Protein AF-A0A7V3W1R9-F1 (afdb_monomer)

Structure (mmCIF, N/CA/C/O backbone):
data_AF-A0A7V3W1R9-F1
#
_entry.id   AF-A0A7V3W1R9-F1
#
loop_
_atom_site.group_PDB
_atom_site.id
_atom_site.type_symbol
_atom_site.label_atom_id
_atom_site.label_alt_id
_atom_site.label_comp_id
_atom_site.label_asym_id
_atom_site.label_entity_id
_atom_site.label_seq_id
_atom_site.pdbx_PDB_ins_code
_atom_site.Cartn_x
_atom_site.Cartn_y
_atom_site.Cartn_z
_atom_site.occupancy
_atom_site.B_iso_or_equiv
_atom_site.auth_seq_id
_atom_site.auth_comp_id
_atom_site.auth_asym_id
_atom_site.auth_atom_id
_atom_site.pdbx_PDB_model_num
ATOM 1 N N . LEU A 1 1 ? 32.529 5.750 -2.991 1.00 37.59 1 LEU A N 1
ATOM 2 C CA . LEU A 1 1 ? 32.291 6.574 -4.198 1.00 37.59 1 LEU A CA 1
ATOM 3 C C . LEU A 1 1 ? 30.787 6.667 -4.431 1.00 37.59 1 LEU A C 1
ATOM 5 O O . LEU A 1 1 ? 30.150 5.625 -4.475 1.00 37.59 1 LEU A O 1
ATOM 9 N N . LYS A 1 2 ? 30.210 7.870 -4.545 1.00 30.20 2 LYS A N 1
ATOM 10 C CA . LYS A 1 2 ? 28.835 8.040 -5.043 1.00 30.20 2 LYS A CA 1
ATOM 11 C C . LYS A 1 2 ? 28.907 8.103 -6.568 1.00 30.20 2 LYS A C 1
ATOM 13 O O . LYS A 1 2 ? 29.371 9.100 -7.110 1.00 30.20 2 LYS A O 1
ATOM 18 N N . HIS A 1 3 ? 28.521 7.027 -7.244 1.00 30.09 3 HIS A N 1
ATOM 19 C CA . HIS A 1 3 ? 28.359 7.041 -8.694 1.00 30.09 3 HIS A CA 1
ATOM 20 C C . HIS A 1 3 ? 26.993 7.650 -9.007 1.00 30.09 3 HIS A C 1
ATOM 22 O O . HIS A 1 3 ? 25.964 7.042 -8.733 1.00 30.09 3 HIS A O 1
ATOM 28 N N . HIS A 1 4 ? 26.983 8.872 -9.533 1.00 33.41 4 HIS A N 1
ATOM 29 C CA . HIS A 1 4 ? 25.792 9.450 -10.144 1.00 33.41 4 HIS A CA 1
ATOM 30 C C . HIS A 1 4 ? 25.864 9.165 -11.643 1.00 33.41 4 HIS A C 1
ATOM 32 O O . HIS A 1 4 ? 26.596 9.828 -12.374 1.00 33.41 4 HIS A O 1
ATOM 38 N N . THR A 1 5 ? 25.150 8.142 -12.102 1.00 40.47 5 THR A N 1
ATOM 39 C CA . THR A 1 5 ? 24.963 7.866 -13.529 1.00 40.47 5 THR A CA 1
ATOM 40 C C . THR A 1 5 ? 23.868 8.792 -14.052 1.00 40.47 5 THR A C 1
ATOM 42 O O . THR A 1 5 ? 22.683 8.522 -13.898 1.00 40.47 5 THR A O 1
ATOM 45 N N . PHE A 1 6 ? 24.260 9.920 -14.645 1.00 48.00 6 PHE A N 1
ATOM 46 C CA . PHE A 1 6 ? 23.361 10.735 -15.461 1.00 48.00 6 PHE A CA 1
ATOM 47 C C . PHE A 1 6 ? 23.497 10.277 -16.916 1.00 48.00 6 PHE A C 1
ATOM 49 O O . PHE A 1 6 ? 24.557 10.439 -17.520 1.00 48.00 6 PHE A O 1
ATOM 56 N N . SER A 1 7 ? 22.453 9.655 -17.467 1.00 50.97 7 SER A N 1
ATOM 57 C CA . SER A 1 7 ? 22.454 9.216 -18.864 1.00 50.97 7 SER A CA 1
ATOM 58 C C . SER A 1 7 ? 22.027 10.364 -19.776 1.00 50.97 7 SER A C 1
ATOM 60 O O . SER A 1 7 ? 20.914 10.870 -19.666 1.00 50.97 7 SER A O 1
ATOM 62 N N . MET A 1 8 ? 22.907 10.758 -20.700 1.00 63.16 8 MET A N 1
ATOM 63 C CA . MET A 1 8 ? 22.613 11.730 -21.765 1.00 63.16 8 MET A CA 1
ATOM 64 C C . MET A 1 8 ? 22.227 11.059 -23.090 1.00 63.16 8 MET A C 1
ATOM 66 O O . MET A 1 8 ? 22.194 11.723 -24.122 1.00 63.16 8 MET A O 1
ATOM 70 N N . LEU A 1 9 ? 21.945 9.750 -23.095 1.00 61.12 9 LEU A N 1
ATOM 71 C CA . LEU A 1 9 ? 21.662 9.004 -24.330 1.00 61.12 9 LEU A CA 1
ATOM 72 C C . LEU A 1 9 ? 20.456 9.565 -25.104 1.00 61.12 9 LEU A C 1
ATOM 74 O O . LEU A 1 9 ? 20.473 9.565 -26.330 1.00 61.12 9 LEU A O 1
ATOM 78 N N . GLY A 1 10 ? 19.470 10.140 -24.408 1.00 58.66 10 GLY A N 1
ATOM 79 C CA . GLY A 1 10 ? 18.321 10.811 -25.030 1.00 58.66 10 GLY A CA 1
ATOM 80 C C . GLY A 1 10 ? 18.625 12.170 -25.682 1.00 58.66 10 GLY A C 1
ATOM 81 O O . GLY A 1 10 ? 17.733 12.764 -26.280 1.00 58.66 10 GLY A O 1
ATOM 82 N N . LEU A 1 11 ? 19.856 12.687 -25.569 1.00 65.88 11 LEU A N 1
ATOM 83 C CA . LEU A 1 11 ? 20.278 13.954 -26.185 1.00 65.88 11 LEU A CA 1
ATOM 84 C C . LEU A 1 11 ? 21.012 13.757 -27.520 1.00 65.88 11 LEU A C 1
ATOM 86 O O . LEU A 1 11 ? 21.368 14.739 -28.172 1.00 65.88 11 LEU A O 1
ATOM 90 N N . VAL A 1 12 ? 21.260 12.509 -27.930 1.00 71.38 12 VAL A N 1
ATOM 91 C CA . VAL A 1 12 ? 21.918 12.211 -29.207 1.00 71.38 12 VAL A CA 1
ATOM 92 C C . VAL A 1 12 ? 20.958 12.557 -30.356 1.00 71.38 12 VAL A C 1
ATOM 94 O O . VAL A 1 12 ? 19.837 12.046 -30.382 1.00 71.38 12 VAL A O 1
ATOM 97 N N . PR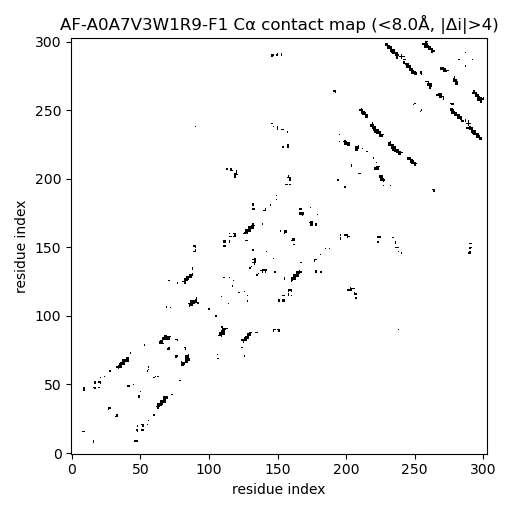O A 1 13 ? 21.357 13.405 -31.323 1.00 72.56 13 PRO A N 1
ATOM 98 C CA . PRO A 1 13 ? 20.510 13.730 -32.467 1.00 72.56 13 PRO A CA 1
ATOM 99 C C . PRO A 1 13 ? 20.132 12.480 -33.277 1.00 72.56 13 PRO A C 1
ATOM 101 O O . PRO A 1 13 ? 20.982 11.637 -33.553 1.00 72.56 13 PRO A O 1
ATOM 104 N N . GLY A 1 14 ? 18.875 12.387 -33.719 1.00 82.81 14 GLY A N 1
ATOM 105 C CA . GLY A 1 14 ? 18.388 11.285 -34.563 1.00 82.81 14 GLY A CA 1
ATOM 106 C C . GLY A 1 14 ? 17.206 10.534 -33.954 1.00 82.81 14 GLY A C 1
ATOM 107 O O . GLY A 1 14 ? 16.510 11.087 -33.114 1.00 82.81 14 GLY A O 1
ATOM 108 N N . ARG A 1 15 ? 16.922 9.318 -34.442 1.00 88.75 15 ARG A N 1
ATOM 109 C CA . ARG A 1 15 ? 15.901 8.382 -33.908 1.00 88.75 15 ARG A CA 1
ATOM 110 C C . ARG A 1 15 ? 16.489 7.055 -33.431 1.00 88.75 15 ARG A C 1
ATOM 112 O O . ARG A 1 15 ? 15.755 6.160 -33.038 1.00 88.75 15 ARG A O 1
ATOM 119 N N . THR A 1 16 ? 17.811 6.916 -33.485 1.00 89.44 16 THR A N 1
ATOM 120 C CA . THR A 1 16 ? 18.488 5.629 -33.312 1.00 89.44 16 THR A CA 1
ATOM 121 C C . THR A 1 16 ? 18.171 4.979 -31.967 1.00 89.44 16 THR A C 1
ATOM 123 O O . THR A 1 16 ? 17.974 3.769 -31.911 1.00 89.44 16 THR A O 1
ATOM 126 N N . TYR A 1 17 ? 18.098 5.769 -30.889 1.00 87.94 17 TYR A N 1
ATOM 127 C CA . TYR A 1 17 ? 17.777 5.238 -29.566 1.00 87.94 17 TYR A CA 1
ATOM 128 C C . TYR A 1 17 ? 16.305 4.835 -29.454 1.00 87.94 17 TYR A C 1
ATOM 130 O O . TYR A 1 17 ? 16.012 3.761 -28.939 1.00 87.94 17 TYR A O 1
ATOM 138 N N . GLU A 1 18 ? 15.378 5.642 -29.970 1.00 90.19 18 GLU A N 1
ATOM 139 C CA . GLU A 1 18 ? 13.952 5.318 -29.951 1.00 90.19 18 GLU A CA 1
ATOM 140 C C . GLU A 1 18 ? 13.623 4.104 -30.828 1.00 90.19 18 GLU A C 1
ATOM 142 O O . GLU A 1 18 ? 12.820 3.264 -30.423 1.00 90.19 18 GLU A O 1
ATOM 147 N N . ASP A 1 19 ? 14.269 3.971 -31.989 1.00 93.00 19 ASP A N 1
ATOM 148 C CA . ASP A 1 19 ? 14.124 2.813 -32.877 1.00 93.00 19 ASP A CA 1
ATOM 149 C C . ASP A 1 19 ? 14.656 1.542 -32.198 1.00 93.00 19 ASP A C 1
ATOM 151 O O . ASP A 1 19 ? 13.987 0.506 -32.206 1.00 93.00 19 ASP A O 1
ATOM 155 N N . TYR A 1 20 ? 15.821 1.635 -31.545 1.00 93.31 20 TYR A N 1
ATOM 156 C CA . TYR A 1 20 ? 16.380 0.551 -30.735 1.00 93.31 20 TYR A CA 1
ATOM 157 C C . TYR A 1 20 ? 15.438 0.158 -29.588 1.00 93.31 20 TYR A C 1
ATOM 159 O O . TYR A 1 20 ? 15.113 -1.017 -29.433 1.00 93.31 20 TYR A O 1
ATOM 167 N N . LEU A 1 21 ? 14.937 1.137 -28.830 1.00 93.19 21 LEU A N 1
ATOM 168 C CA . LEU A 1 21 ? 14.022 0.931 -27.708 1.00 93.19 21 LEU A CA 1
ATOM 169 C C . LEU A 1 21 ? 12.708 0.266 -28.153 1.00 93.19 21 LEU A C 1
ATOM 171 O O . LEU A 1 21 ? 12.259 -0.699 -27.537 1.00 93.19 21 LEU A O 1
ATOM 175 N N . CYS A 1 22 ? 12.112 0.724 -29.258 1.00 95.56 22 CYS A N 1
ATOM 176 C CA . CYS A 1 22 ? 10.915 0.099 -29.829 1.00 95.56 22 CYS A CA 1
ATOM 177 C C . CYS A 1 22 ? 11.196 -1.327 -30.326 1.00 95.56 22 CYS A C 1
ATOM 179 O O . CYS A 1 22 ? 10.349 -2.208 -30.166 1.00 95.56 22 CYS A O 1
ATOM 181 N N . GLY A 1 23 ? 12.385 -1.569 -30.889 1.00 97.62 23 GLY A N 1
ATOM 182 C CA . GLY A 1 23 ? 12.866 -2.906 -31.236 1.00 97.62 23 GLY A CA 1
ATOM 183 C C . GLY A 1 23 ? 12.923 -3.835 -30.022 1.00 97.62 23 GLY A C 1
ATOM 184 O O . GLY A 1 23 ? 12.388 -4.939 -30.087 1.00 97.62 23 GLY A O 1
ATOM 185 N N . GLN A 1 24 ? 13.465 -3.365 -28.893 1.00 97.94 24 GLN A N 1
ATOM 186 C CA . GLN A 1 24 ? 13.496 -4.131 -27.642 1.00 97.94 24 GLN A CA 1
ATOM 187 C C . GLN A 1 24 ? 12.093 -4.409 -27.090 1.00 97.94 24 GLN A C 1
ATOM 189 O O . GLN A 1 24 ? 11.816 -5.524 -26.660 1.00 97.94 24 GLN A O 1
ATOM 194 N N . PHE A 1 25 ? 11.170 -3.441 -27.130 1.00 98.12 25 PHE A N 1
ATOM 195 C CA . PHE A 1 25 ? 9.787 -3.702 -26.712 1.00 98.12 25 PHE A CA 1
ATOM 196 C C . PHE A 1 25 ? 9.093 -4.726 -27.597 1.00 98.12 25 PHE A C 1
ATOM 198 O O . PHE A 1 25 ? 8.369 -5.576 -27.086 1.00 98.12 25 PHE A O 1
ATOM 205 N N . LYS A 1 26 ? 9.305 -4.656 -28.915 1.00 98.56 26 LYS A N 1
ATOM 206 C CA . LYS A 1 26 ? 8.796 -5.666 -29.842 1.00 98.56 26 LYS A CA 1
ATOM 207 C C . LYS A 1 26 ? 9.313 -7.049 -29.463 1.00 98.56 26 LYS A C 1
ATOM 209 O O . LYS A 1 26 ? 8.507 -7.956 -29.300 1.00 98.56 26 LYS A O 1
ATOM 214 N N . GLU A 1 27 ? 10.624 -7.181 -29.284 1.00 98.44 27 GLU A N 1
ATOM 215 C CA . GLU A 1 27 ? 11.254 -8.437 -28.886 1.00 98.44 27 GLU A CA 1
ATOM 216 C C . GLU A 1 27 ? 10.659 -8.978 -27.580 1.00 98.44 27 GLU A C 1
ATOM 218 O O . GLU A 1 27 ? 10.190 -10.114 -27.549 1.00 98.44 27 GLU A O 1
ATOM 223 N N . LEU A 1 28 ? 10.594 -8.149 -26.532 1.00 98.44 28 LEU A N 1
ATOM 224 C CA . LEU A 1 28 ? 10.058 -8.546 -25.231 1.00 98.44 28 LEU A CA 1
ATOM 225 C C . LEU A 1 28 ? 8.597 -9.006 -25.318 1.00 98.44 28 LEU A C 1
ATOM 227 O O . LEU A 1 28 ? 8.233 -10.029 -24.739 1.00 98.44 28 LEU A O 1
ATOM 231 N N . VAL A 1 29 ? 7.749 -8.263 -26.036 1.00 98.31 29 VAL A N 1
ATOM 232 C CA . VAL A 1 29 ? 6.318 -8.577 -26.112 1.00 98.31 29 VAL A CA 1
ATOM 233 C C . VAL A 1 29 ? 6.049 -9.795 -26.994 1.00 98.31 29 VAL A C 1
ATOM 235 O O . VAL A 1 29 ? 5.252 -10.647 -26.611 1.00 98.31 29 VAL A O 1
ATOM 238 N N . GLU A 1 30 ? 6.710 -9.912 -28.146 1.00 98.31 30 GLU A N 1
ATOM 239 C CA . GLU A 1 30 ? 6.492 -11.031 -29.070 1.00 98.31 30 GLU A CA 1
ATOM 240 C C . GLU A 1 30 ? 7.085 -12.347 -28.551 1.00 98.31 30 GLU A C 1
ATOM 242 O O . GLU A 1 30 ? 6.482 -13.397 -28.763 1.00 98.31 30 GLU A O 1
ATOM 247 N N . GLN A 1 31 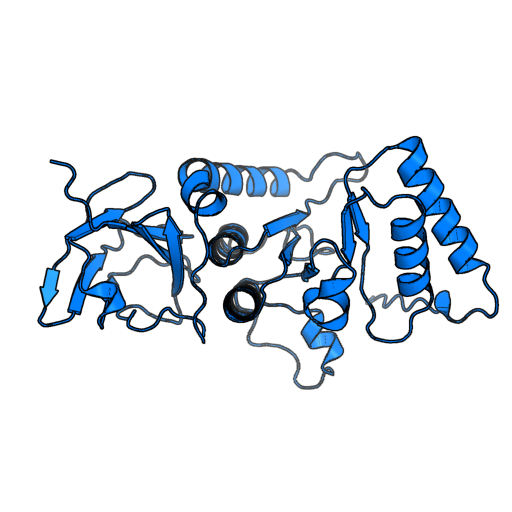? 8.233 -12.313 -27.864 1.00 98.56 31 GLN A N 1
ATOM 248 C CA . GLN A 1 31 ? 8.878 -13.532 -27.365 1.00 98.56 31 GLN A CA 1
ATOM 249 C C . GLN A 1 31 ? 8.293 -14.031 -26.040 1.00 98.56 31 GLN A C 1
ATOM 251 O O . GLN A 1 31 ? 8.173 -15.242 -25.856 1.00 98.56 31 GLN A O 1
ATOM 256 N N . TYR A 1 32 ? 7.940 -13.128 -25.117 1.00 98.31 32 TYR A N 1
ATOM 257 C CA . TYR A 1 32 ? 7.556 -13.507 -23.749 1.00 98.31 32 TYR A CA 1
ATOM 258 C C . TYR A 1 32 ? 6.077 -13.274 -23.422 1.00 98.31 32 TYR A C 1
ATOM 260 O O . TYR A 1 32 ? 5.623 -13.750 -22.386 1.00 98.31 32 TYR A O 1
ATOM 268 N N . ALA A 1 33 ? 5.332 -12.562 -24.279 1.00 97.50 33 ALA A N 1
ATOM 269 C CA . ALA A 1 33 ? 3.907 -12.262 -24.107 1.00 97.50 33 ALA A CA 1
ATOM 270 C C . ALA A 1 33 ? 3.520 -11.794 -22.681 1.00 97.50 33 ALA A C 1
ATOM 272 O O . ALA A 1 33 ? 2.612 -12.367 -22.076 1.00 97.50 33 ALA A O 1
ATOM 273 N N . PRO A 1 34 ? 4.196 -10.773 -22.114 1.00 97.81 34 PRO A N 1
ATOM 274 C CA . PRO A 1 34 ? 3.934 -10.336 -20.751 1.00 97.81 34 PRO A CA 1
ATOM 275 C C . PRO A 1 34 ? 2.563 -9.657 -20.635 1.00 97.81 34 PRO A C 1
ATOM 277 O O . PRO A 1 34 ? 2.145 -8.914 -21.527 1.00 97.81 34 PRO A O 1
ATOM 280 N N . ASP A 1 35 ? 1.907 -9.820 -19.484 1.00 97.88 35 ASP A N 1
ATOM 281 C CA . ASP A 1 35 ? 0.667 -9.095 -19.170 1.00 97.88 35 ASP A CA 1
ATOM 282 C C . ASP A 1 35 ? 0.899 -7.582 -19.045 1.00 97.88 35 ASP A C 1
ATOM 284 O O . ASP A 1 35 ? 0.017 -6.771 -19.344 1.00 97.88 35 ASP A O 1
ATOM 288 N N . GLY A 1 36 ? 2.098 -7.183 -18.612 1.00 97.31 36 GLY A N 1
ATOM 289 C CA . GLY A 1 36 ? 2.447 -5.785 -18.438 1.00 97.31 36 GLY A CA 1
ATOM 290 C C . GLY A 1 36 ? 3.936 -5.486 -18.522 1.00 97.31 36 GLY A C 1
ATOM 291 O O . GLY A 1 36 ? 4.787 -6.349 -18.326 1.00 97.31 36 GLY A O 1
ATOM 292 N N . LEU A 1 37 ? 4.233 -4.222 -18.808 1.00 97.69 37 LEU A N 1
ATOM 293 C CA . LEU A 1 37 ? 5.564 -3.639 -18.808 1.00 97.69 37 LEU A CA 1
ATOM 294 C C . LEU A 1 37 ? 5.611 -2.518 -17.772 1.00 97.69 37 LEU A C 1
ATOM 296 O O . LEU A 1 37 ? 4.867 -1.534 -17.850 1.00 97.69 37 LEU A O 1
ATOM 300 N N . TRP A 1 38 ? 6.514 -2.683 -16.813 1.00 96.81 38 TRP A N 1
ATOM 301 C CA . TRP A 1 38 ? 6.807 -1.694 -15.791 1.00 96.81 38 TRP A CA 1
ATOM 302 C C . TRP A 1 38 ? 8.088 -0.957 -16.174 1.00 96.81 38 TRP A C 1
ATOM 304 O O . TRP A 1 38 ? 9.169 -1.544 -16.172 1.00 96.81 38 TRP A O 1
ATOM 314 N N . LEU A 1 39 ? 7.959 0.303 -16.586 1.00 95.06 39 LEU A N 1
ATOM 315 C CA . LEU A 1 39 ? 9.075 1.093 -17.100 1.00 95.06 39 LEU A CA 1
ATOM 316 C C . LEU A 1 39 ? 9.648 1.971 -15.988 1.00 95.06 39 LEU A C 1
ATOM 318 O O . LEU A 1 39 ? 8.908 2.632 -15.261 1.00 95.06 39 LEU A O 1
ATOM 322 N N . ASP A 1 40 ? 10.968 1.990 -15.848 1.00 89.88 40 ASP A N 1
ATOM 323 C CA . ASP A 1 40 ? 11.590 2.782 -14.794 1.00 89.88 40 ASP A CA 1
ATOM 324 C C . ASP A 1 40 ? 11.706 4.262 -15.201 1.00 89.88 40 ASP A C 1
ATOM 326 O O . ASP A 1 40 ? 12.052 4.585 -16.335 1.00 89.88 40 ASP A O 1
ATOM 330 N N . TRP A 1 41 ? 11.400 5.143 -14.251 1.00 83.00 41 TRP A N 1
ATOM 331 C CA . TRP A 1 41 ? 11.368 6.610 -14.334 1.00 83.00 41 TRP A CA 1
ATOM 332 C C . TRP A 1 41 ? 10.522 7.253 -15.441 1.00 83.00 41 TRP A C 1
ATOM 334 O O . TRP A 1 41 ? 10.922 7.376 -16.595 1.00 83.00 41 TRP A O 1
ATOM 344 N N . TYR A 1 42 ? 9.406 7.866 -15.044 1.00 81.69 42 TYR A N 1
ATOM 345 C CA . TYR A 1 42 ? 8.754 8.893 -15.849 1.00 81.69 42 TYR A CA 1
ATOM 346 C C . TYR A 1 42 ? 9.436 10.255 -15.665 1.00 81.69 42 TYR A C 1
ATOM 348 O O . TYR A 1 42 ? 9.550 10.768 -14.547 1.00 81.69 42 TYR A O 1
ATOM 356 N N . SER A 1 43 ? 9.814 10.884 -16.778 1.00 78.00 43 SER A N 1
ATOM 357 C CA . SER A 1 43 ? 10.273 12.273 -16.808 1.00 78.00 43 SER A CA 1
ATOM 358 C C . SER A 1 43 ? 9.148 13.194 -17.301 1.00 78.00 43 SER A C 1
ATOM 360 O O . SER A 1 43 ? 8.567 12.936 -18.356 1.00 78.00 43 SER A O 1
ATOM 362 N N . PRO A 1 44 ? 8.814 14.282 -16.578 1.00 68.44 44 PRO A N 1
ATOM 363 C CA . PRO A 1 44 ? 7.801 15.244 -17.017 1.00 68.44 44 PRO A CA 1
ATOM 364 C C . PRO A 1 44 ? 8.293 16.171 -18.119 1.00 68.44 44 PRO A C 1
ATOM 366 O O . PRO A 1 44 ? 7.484 16.812 -18.792 1.00 68.44 44 PRO A O 1
ATOM 369 N N . TRP A 1 45 ? 9.612 16.269 -18.269 1.00 74.00 45 TRP A N 1
ATOM 370 C CA . TRP A 1 45 ? 10.233 16.969 -19.375 1.00 74.00 45 TRP A CA 1
ATOM 371 C C . TRP A 1 45 ? 9.827 16.276 -20.675 1.00 74.00 45 TRP A C 1
ATOM 373 O O . TRP A 1 45 ? 9.475 15.096 -20.639 1.00 74.00 45 TRP A O 1
ATOM 383 N N . PRO A 1 46 ? 9.840 16.975 -21.818 1.00 65.62 46 PRO A N 1
ATOM 384 C CA . PRO A 1 46 ? 9.598 16.364 -23.118 1.00 65.62 46 PRO A CA 1
ATOM 385 C C . PRO A 1 46 ? 10.728 15.378 -23.460 1.00 65.62 46 PRO A C 1
ATOM 387 O O . PRO A 1 46 ? 11.565 15.636 -24.318 1.00 65.62 46 PRO A O 1
ATOM 390 N N . ASP A 1 47 ? 10.759 14.243 -22.764 1.00 79.25 47 ASP A N 1
ATOM 391 C CA . ASP A 1 47 ? 11.544 13.085 -23.124 1.00 79.25 47 ASP A CA 1
ATOM 392 C C . ASP A 1 47 ? 10.801 12.375 -24.244 1.00 79.25 47 ASP A C 1
ATOM 394 O O . ASP A 1 47 ? 9.675 11.873 -24.113 1.00 79.25 47 ASP A O 1
ATOM 398 N N . ARG A 1 48 ? 11.460 12.379 -25.390 1.00 83.81 48 ARG A N 1
ATOM 399 C CA . ARG A 1 48 ? 10.964 11.735 -26.585 1.00 83.81 48 ARG A CA 1
ATOM 400 C C . ARG A 1 48 ? 10.850 10.230 -26.396 1.00 83.81 48 ARG A C 1
ATOM 402 O O . ARG A 1 48 ? 9.879 9.657 -26.878 1.00 83.81 48 ARG A O 1
ATOM 409 N N . SER A 1 49 ? 11.754 9.622 -25.634 1.00 87.56 49 SER A N 1
ATOM 410 C CA . SER A 1 49 ? 11.802 8.175 -25.415 1.00 87.56 49 SER A CA 1
ATOM 411 C C . SER A 1 49 ? 10.520 7.682 -24.749 1.00 87.56 49 SER A C 1
ATOM 413 O O . SER A 1 49 ? 9.851 6.802 -25.285 1.00 87.56 49 SER A O 1
ATOM 415 N N . SER A 1 50 ? 10.097 8.305 -23.647 1.00 88.81 50 SER A N 1
ATOM 416 C CA . SER A 1 50 ? 8.851 7.976 -22.941 1.00 88.81 50 SER A CA 1
ATOM 417 C C . SER A 1 50 ? 7.616 8.146 -23.835 1.00 88.81 50 SER A C 1
ATOM 419 O O . SER A 1 50 ? 6.721 7.299 -23.852 1.00 88.81 50 SER A O 1
ATOM 421 N N . SER A 1 51 ? 7.574 9.226 -24.624 1.00 88.75 51 SER A N 1
ATOM 422 C CA . SER A 1 51 ? 6.469 9.513 -25.548 1.00 88.75 51 SER A CA 1
ATOM 423 C C . SER A 1 51 ? 6.380 8.492 -26.686 1.00 88.75 51 SER A C 1
ATOM 425 O O . SER A 1 51 ? 5.300 7.963 -26.958 1.00 88.75 51 SER A O 1
ATOM 427 N N . GLU A 1 52 ? 7.503 8.179 -27.335 1.00 91.38 52 GLU A N 1
ATOM 428 C CA . GLU A 1 52 ? 7.554 7.206 -28.428 1.00 91.38 52 GLU A CA 1
ATOM 429 C C . GLU A 1 52 ? 7.302 5.781 -27.921 1.00 91.38 52 GLU A C 1
ATOM 431 O O . GLU A 1 52 ? 6.538 5.056 -28.555 1.00 91.38 52 GLU A O 1
ATOM 436 N N . SER A 1 53 ? 7.803 5.424 -26.733 1.00 93.62 53 SER A N 1
ATOM 437 C CA . SER A 1 53 ? 7.504 4.149 -26.059 1.00 93.62 53 SER A CA 1
ATOM 438 C C . SER A 1 53 ? 6.001 3.948 -25.887 1.00 93.62 53 SER A C 1
ATOM 440 O O . SER A 1 53 ? 5.446 2.932 -26.306 1.00 93.62 53 SER A O 1
ATOM 442 N N . LEU A 1 54 ? 5.311 4.946 -25.323 1.00 93.94 54 LEU A N 1
ATOM 443 C CA . LEU A 1 54 ? 3.867 4.882 -25.107 1.00 93.94 54 LEU A CA 1
ATOM 444 C C . LEU A 1 54 ? 3.093 4.805 -26.421 1.00 93.94 54 LEU A C 1
ATOM 446 O O . LEU A 1 54 ? 2.190 3.979 -26.544 1.00 93.94 54 LEU A O 1
ATOM 450 N N . LYS A 1 55 ? 3.442 5.625 -27.420 1.00 95.19 55 LYS A N 1
ATOM 451 C CA . LYS A 1 55 ? 2.802 5.563 -28.744 1.00 95.19 55 LYS A CA 1
ATOM 452 C C . LYS A 1 55 ? 2.981 4.190 -29.384 1.00 95.19 55 LYS A C 1
ATOM 454 O O . LYS A 1 55 ? 2.015 3.633 -29.902 1.00 95.19 55 LYS A O 1
ATOM 459 N N . PHE A 1 56 ? 4.196 3.649 -29.342 1.00 97.31 56 PHE A N 1
ATOM 460 C CA . PHE A 1 56 ? 4.527 2.354 -29.916 1.00 97.31 56 PHE A CA 1
ATOM 461 C C . PHE A 1 56 ? 3.750 1.223 -29.236 1.00 97.31 56 PHE A C 1
ATOM 463 O O . PHE A 1 56 ? 3.063 0.465 -29.923 1.00 97.31 56 PHE A O 1
ATOM 470 N N . LEU A 1 57 ? 3.792 1.145 -27.902 1.00 97.62 57 LEU A N 1
ATOM 471 C CA . LEU A 1 57 ? 3.100 0.111 -27.128 1.00 97.62 57 LEU A CA 1
ATOM 472 C C . LEU A 1 57 ? 1.581 0.197 -27.304 1.00 97.62 57 LEU A C 1
ATOM 474 O O . LEU A 1 57 ? 0.940 -0.813 -27.570 1.00 97.62 57 LEU A O 1
ATOM 478 N N . ARG A 1 58 ? 0.988 1.396 -27.253 1.00 96.69 58 ARG A N 1
ATOM 479 C CA . ARG A 1 58 ? -0.465 1.566 -27.436 1.00 96.69 58 ARG A CA 1
ATOM 480 C C . ARG A 1 58 ? -0.939 1.223 -28.842 1.00 96.69 58 ARG A C 1
ATOM 482 O O . ARG A 1 58 ? -2.043 0.711 -28.993 1.00 96.69 58 ARG A O 1
ATOM 489 N N . ARG A 1 59 ? -0.125 1.498 -29.863 1.00 98.00 59 ARG A N 1
ATOM 490 C CA . ARG A 1 59 ? -0.468 1.202 -31.258 1.00 98.00 59 ARG A CA 1
ATOM 491 C C . ARG A 1 59 ? -0.359 -0.286 -31.580 1.00 98.00 59 ARG A C 1
ATOM 493 O O . ARG A 1 59 ? -1.239 -0.811 -32.250 1.00 98.00 59 ARG A O 1
ATOM 500 N N . ASN A 1 60 ? 0.725 -0.933 -31.158 1.00 98.38 60 ASN A N 1
ATOM 501 C CA . ASN A 1 60 ? 1.045 -2.296 -31.591 1.00 98.38 60 ASN A CA 1
ATOM 502 C C . ASN A 1 60 ? 0.593 -3.361 -30.582 1.00 98.38 60 ASN A C 1
ATOM 504 O O . ASN A 1 60 ? 0.247 -4.468 -30.980 1.00 98.38 60 ASN A O 1
ATOM 508 N N . TYR A 1 61 ? 0.534 -3.017 -29.293 1.00 98.00 61 TYR A N 1
ATOM 509 C CA . TYR A 1 61 ? 0.246 -3.944 -28.195 1.00 98.00 61 TYR A CA 1
ATOM 510 C C . TYR A 1 61 ? -0.781 -3.361 -27.207 1.00 98.00 61 TYR A C 1
ATOM 512 O O . TYR A 1 61 ? -0.508 -3.255 -26.010 1.00 98.00 61 TYR A O 1
ATOM 520 N N . PRO A 1 62 ? -1.996 -2.990 -27.659 1.00 97.31 62 PRO A N 1
ATOM 521 C CA . PRO A 1 62 ? -2.965 -2.247 -26.843 1.00 97.31 62 PRO A CA 1
ATOM 522 C C . PRO A 1 62 ? -3.447 -2.990 -25.587 1.00 97.31 62 PRO A C 1
ATOM 524 O O . PRO A 1 62 ? -4.000 -2.360 -24.688 1.00 97.31 62 PRO A O 1
ATOM 527 N N . LYS A 1 63 ? -3.256 -4.315 -25.527 1.00 97.75 63 LYS A N 1
ATOM 528 C CA . LYS A 1 63 ? -3.641 -5.157 -24.387 1.00 97.75 63 LYS A CA 1
ATOM 529 C C . LYS A 1 63 ? -2.587 -5.216 -23.277 1.00 97.75 63 LYS A C 1
ATOM 531 O O . LYS A 1 63 ? -2.941 -5.586 -22.165 1.00 97.75 63 LYS A O 1
ATOM 536 N N . VAL A 1 64 ? -1.333 -4.859 -23.562 1.00 98.12 64 VAL A N 1
ATOM 537 C CA . VAL A 1 64 ? -0.262 -4.867 -22.557 1.00 98.12 64 VAL A CA 1
ATOM 538 C C . VAL A 1 64 ? -0.507 -3.735 -21.561 1.00 98.12 64 VAL A C 1
ATOM 540 O O . VAL A 1 64 ? -0.724 -2.579 -21.944 1.00 98.12 64 VAL A O 1
ATOM 543 N N . VAL A 1 65 ? -0.476 -4.064 -20.271 1.00 98.06 65 VAL A N 1
ATOM 544 C CA . VAL A 1 65 ? -0.576 -3.092 -19.182 1.00 98.06 65 VAL A CA 1
ATOM 545 C C . VAL A 1 65 ? 0.735 -2.315 -19.095 1.00 98.06 65 VAL A C 1
ATOM 547 O O . VAL A 1 65 ? 1.792 -2.900 -18.918 1.00 98.06 65 VAL A O 1
ATOM 550 N N . VAL A 1 66 ? 0.688 -0.992 -19.209 1.00 97.50 66 VAL A N 1
ATOM 551 C CA . VAL A 1 66 ? 1.883 -0.139 -19.171 1.00 97.50 66 VAL A CA 1
ATOM 552 C C . VAL A 1 66 ? 1.779 0.858 -18.031 1.00 97.50 66 VAL A C 1
ATOM 554 O O . VAL A 1 66 ? 0.771 1.565 -17.898 1.00 97.50 66 VAL A O 1
ATOM 557 N N . THR A 1 67 ? 2.854 0.949 -17.255 1.00 96.81 67 THR A N 1
ATOM 558 C CA . THR A 1 67 ? 3.065 1.986 -16.246 1.00 96.81 67 THR A CA 1
ATOM 559 C C . THR A 1 67 ? 4.504 2.501 -16.285 1.00 96.81 67 THR A C 1
ATOM 561 O O . THR A 1 67 ? 5.367 1.915 -16.939 1.00 96.81 67 THR A O 1
ATOM 564 N N . PHE A 1 68 ? 4.750 3.592 -15.564 1.00 95.00 68 PHE A N 1
ATOM 565 C CA . PHE A 1 68 ? 6.087 4.105 -15.296 1.00 95.00 68 PHE A CA 1
ATOM 566 C C . PHE A 1 68 ? 6.269 4.383 -13.807 1.00 95.00 68 PHE A C 1
ATOM 568 O O . PHE A 1 68 ? 5.362 4.934 -13.172 1.00 95.00 68 PHE A O 1
ATOM 575 N N . ASN A 1 69 ? 7.467 4.131 -13.281 1.00 92.31 69 ASN A N 1
ATOM 576 C CA . ASN A 1 69 ? 7.867 4.640 -11.973 1.00 92.31 69 ASN A CA 1
ATOM 577 C C . ASN A 1 69 ? 7.701 6.163 -11.907 1.00 92.31 69 ASN A C 1
ATOM 579 O O . ASN A 1 69 ? 7.872 6.869 -12.903 1.00 92.31 69 ASN A O 1
ATOM 583 N N . ASN A 1 70 ? 7.419 6.686 -10.720 1.00 89.56 70 ASN A N 1
ATOM 584 C CA . ASN A 1 70 ? 7.262 8.116 -10.442 1.00 89.56 70 ASN A CA 1
ATOM 585 C C . ASN A 1 70 ? 6.133 8.837 -11.226 1.00 89.56 70 ASN A C 1
ATOM 587 O O . ASN A 1 70 ? 5.953 10.050 -11.090 1.00 89.56 70 ASN A O 1
ATOM 591 N N . SER A 1 71 ? 5.319 8.119 -12.005 1.00 92.31 71 SER A N 1
ATOM 592 C CA . SER A 1 71 ? 4.193 8.690 -12.756 1.00 92.31 71 SER A CA 1
ATOM 593 C C . SER A 1 71 ? 3.089 9.274 -11.864 1.00 92.31 71 SER A C 1
ATOM 595 O O . SER A 1 71 ? 2.427 10.225 -12.280 1.00 92.31 71 SER A O 1
ATOM 597 N N . ASN A 1 72 ? 2.952 8.824 -10.606 1.00 89.75 72 ASN A N 1
ATOM 598 C CA . ASN A 1 72 ? 2.007 9.408 -9.637 1.00 89.75 72 ASN A CA 1
ATOM 599 C C . ASN A 1 72 ? 2.247 10.910 -9.372 1.00 89.75 72 ASN A C 1
ATOM 601 O O . ASN A 1 72 ? 1.392 11.584 -8.807 1.00 89.75 72 ASN A O 1
ATOM 605 N N . THR A 1 73 ? 3.415 11.458 -9.709 1.00 84.12 73 THR A N 1
ATOM 606 C CA . THR A 1 73 ? 3.704 12.886 -9.489 1.00 84.12 73 THR A CA 1
ATOM 607 C C . THR A 1 73 ? 3.263 13.776 -10.657 1.00 84.12 73 THR A C 1
ATOM 609 O O . THR A 1 73 ? 3.386 15.000 -10.584 1.00 84.12 73 THR A O 1
ATOM 612 N N . PHE A 1 74 ? 2.699 13.182 -11.716 1.00 87.06 74 PHE A N 1
ATOM 613 C CA . PHE A 1 74 ? 2.432 13.843 -12.990 1.00 87.06 74 PHE A CA 1
ATOM 614 C C . PHE A 1 74 ? 1.009 13.561 -13.496 1.00 87.06 74 PHE A C 1
ATOM 616 O O . PHE A 1 74 ? 0.796 12.561 -14.189 1.00 87.06 74 PHE A O 1
ATOM 623 N N . PRO A 1 75 ? 0.035 14.456 -13.236 1.00 87.19 75 PRO A N 1
ATOM 624 C CA . PRO A 1 75 ? -1.370 14.262 -13.612 1.00 87.19 75 PRO A CA 1
ATOM 625 C C . PRO A 1 75 ? -1.609 13.936 -15.091 1.00 87.19 75 PRO A C 1
ATOM 627 O O . PRO A 1 75 ? -2.518 13.184 -15.434 1.00 87.19 75 PRO A O 1
ATOM 630 N N . GLN A 1 76 ? -0.760 14.440 -15.991 1.00 87.06 76 GLN A N 1
ATOM 631 C CA . GLN A 1 76 ? -0.836 14.163 -17.427 1.00 87.06 76 GLN A CA 1
ATOM 632 C C . GLN A 1 76 ? -0.592 12.692 -17.805 1.00 87.06 76 GLN A C 1
ATOM 634 O O . GLN A 1 76 ? -0.794 12.324 -18.964 1.00 87.06 76 GLN A O 1
ATOM 639 N N . THR A 1 77 ? -0.108 11.863 -16.877 1.00 88.19 77 THR A N 1
ATOM 640 C CA . THR A 1 77 ? 0.113 10.428 -17.104 1.00 88.19 77 THR A CA 1
ATOM 641 C C . THR A 1 77 ? -1.143 9.592 -16.866 1.00 88.19 77 THR A C 1
ATOM 643 O O . THR A 1 77 ? -1.253 8.510 -17.439 1.00 88.19 77 THR A O 1
ATOM 646 N N . TYR A 1 78 ? -2.130 10.106 -16.122 1.00 88.75 78 TYR A N 1
ATOM 647 C CA . TYR A 1 78 ? -3.269 9.314 -15.627 1.00 88.75 78 TYR A CA 1
ATOM 648 C C . TYR A 1 78 ? -4.215 8.881 -16.752 1.00 88.75 78 TYR A C 1
ATOM 650 O O . TYR A 1 78 ? -4.947 7.911 -16.627 1.00 88.75 78 TYR A O 1
ATOM 658 N N . SER A 1 79 ? -4.202 9.588 -17.883 1.00 89.38 79 SER A N 1
ATOM 659 C CA . SER A 1 79 ? -4.960 9.208 -19.080 1.00 89.38 79 SER A CA 1
ATOM 660 C C . SER A 1 79 ? -4.156 8.371 -20.079 1.00 89.38 79 SER A C 1
ATOM 662 O O . SER A 1 79 ? -4.711 7.894 -21.066 1.00 89.38 79 SER A O 1
ATOM 664 N N . LYS A 1 80 ? -2.845 8.215 -19.866 1.00 91.44 80 LYS A N 1
ATOM 665 C CA . LYS A 1 80 ? -1.921 7.550 -20.802 1.00 91.44 80 LYS A CA 1
ATOM 666 C C . LYS A 1 80 ? -1.507 6.161 -20.325 1.00 91.44 80 LYS A C 1
ATOM 668 O O . LYS A 1 80 ? -1.217 5.283 -21.144 1.00 91.44 80 LYS A O 1
ATOM 673 N N . LEU A 1 81 ? -1.442 5.976 -19.012 1.00 95.00 81 LEU A N 1
ATOM 674 C CA . LEU A 1 81 ? -1.028 4.740 -18.358 1.00 95.00 81 LEU A CA 1
ATOM 675 C C . LEU A 1 81 ? -2.247 3.920 -17.935 1.00 95.00 81 LEU A C 1
ATOM 677 O O . LEU A 1 81 ? -3.357 4.435 -17.846 1.00 95.00 81 LEU A O 1
ATOM 681 N N . ASN A 1 82 ? -2.048 2.618 -17.733 1.00 97.19 82 ASN A N 1
ATOM 682 C CA . ASN A 1 82 ? -3.112 1.760 -17.201 1.00 97.19 82 ASN A CA 1
ATOM 683 C C . ASN A 1 82 ? -3.319 1.982 -15.700 1.00 97.19 82 ASN A C 1
ATOM 685 O O . ASN A 1 82 ? -4.423 1.795 -15.196 1.00 97.19 82 ASN A O 1
ATOM 689 N N . TYR A 1 83 ? -2.235 2.328 -15.015 1.00 96.94 83 TYR A N 1
ATOM 690 C CA . TYR A 1 83 ? -2.185 2.739 -13.624 1.00 96.94 83 TYR A CA 1
ATOM 691 C C . TYR A 1 83 ? -0.902 3.558 -13.423 1.00 96.94 83 TYR A C 1
ATOM 693 O O . TYR A 1 83 ? 0.027 3.469 -14.238 1.00 96.94 83 TYR A O 1
ATOM 701 N N . THR A 1 84 ? -0.820 4.336 -12.351 1.00 95.69 84 THR A N 1
ATOM 702 C CA . THR A 1 84 ? 0.376 5.121 -12.017 1.00 95.69 84 THR A CA 1
ATOM 703 C C . THR A 1 84 ? 1.164 4.530 -10.850 1.00 95.69 84 THR A C 1
ATOM 705 O O . THR A 1 84 ? 0.623 3.818 -10.011 1.00 95.69 84 THR A O 1
ATOM 708 N N . SER A 1 85 ? 2.464 4.805 -10.802 1.00 95.81 85 SER A N 1
ATOM 709 C CA . SER A 1 85 ? 3.390 4.217 -9.834 1.00 95.81 85 SER A CA 1
ATOM 710 C C . SER A 1 85 ? 4.313 5.270 -9.226 1.00 95.81 85 SER A C 1
ATOM 712 O O . SER A 1 85 ? 4.541 6.342 -9.799 1.00 95.81 85 SER A O 1
ATOM 714 N N . SER A 1 86 ? 4.816 4.991 -8.030 1.00 93.81 86 SER A N 1
ATOM 715 C CA . SER A 1 86 ? 5.864 5.748 -7.351 1.00 93.81 86 SER A CA 1
ATOM 716 C C . SER A 1 86 ? 6.521 4.855 -6.315 1.00 93.81 86 SER A C 1
ATOM 718 O O . SER A 1 86 ? 5.920 3.900 -5.830 1.00 93.81 86 SER A O 1
ATOM 720 N N . GLU A 1 87 ? 7.755 5.170 -5.958 1.00 93.06 87 GLU A N 1
ATOM 721 C CA . GLU A 1 87 ? 8.449 4.443 -4.906 1.00 93.06 87 GLU A CA 1
ATOM 722 C C . GLU A 1 87 ? 7.877 4.800 -3.534 1.00 93.06 87 GLU A C 1
ATOM 724 O O . GLU A 1 87 ? 7.097 5.739 -3.398 1.00 93.06 87 GLU A O 1
ATOM 729 N N . ALA A 1 88 ? 8.272 4.078 -2.499 1.00 93.62 88 ALA A N 1
ATOM 730 C CA . ALA A 1 88 ? 8.173 4.450 -1.099 1.00 93.62 88 ALA A CA 1
ATOM 731 C C . ALA A 1 88 ? 9.268 3.682 -0.362 1.00 93.62 88 ALA A C 1
ATOM 733 O O . ALA A 1 88 ? 9.280 2.451 -0.383 1.00 93.62 88 ALA A O 1
ATOM 734 N N . HIS A 1 89 ? 10.187 4.396 0.281 1.00 92.44 89 HIS A N 1
ATOM 735 C CA . HIS A 1 89 ? 11.335 3.776 0.960 1.00 92.44 89 HIS A CA 1
ATOM 736 C C . HIS A 1 89 ? 11.115 3.641 2.467 1.00 92.44 89 HIS A C 1
ATOM 738 O O . HIS A 1 89 ? 11.501 2.630 3.055 1.00 92.44 89 HIS A O 1
ATOM 744 N N . ASP A 1 90 ? 10.373 4.595 3.037 1.00 93.00 90 ASP A N 1
ATOM 745 C CA . ASP A 1 90 ? 10.060 4.689 4.464 1.00 93.00 90 ASP A CA 1
ATOM 746 C C . ASP A 1 90 ? 8.548 4.804 4.708 1.00 93.00 90 ASP A C 1
ATOM 748 O O . ASP A 1 90 ? 7.788 5.318 3.873 1.00 93.00 90 ASP A O 1
ATOM 752 N N . LEU A 1 91 ? 8.107 4.437 5.913 1.00 95.06 91 LEU A N 1
ATOM 753 C CA . LEU A 1 91 ? 6.709 4.581 6.324 1.00 95.06 91 LEU A CA 1
ATOM 754 C C . LEU A 1 91 ? 6.287 6.049 6.492 1.00 95.06 91 LEU A C 1
ATOM 756 O O . LEU A 1 91 ? 5.255 6.465 5.962 1.00 95.06 91 LEU A O 1
ATOM 760 N N . ARG A 1 92 ? 7.084 6.844 7.222 1.00 90.31 92 ARG A N 1
ATOM 761 C CA . ARG A 1 92 ? 6.792 8.261 7.550 1.00 90.31 92 ARG A CA 1
ATOM 762 C C . ARG A 1 92 ? 7.889 9.249 7.147 1.00 90.31 92 ARG A C 1
ATOM 764 O O . ARG A 1 92 ? 7.675 10.454 7.277 1.00 90.31 92 ARG A O 1
ATOM 771 N N . GLY A 1 93 ? 9.025 8.742 6.668 1.00 80.31 93 GLY A N 1
ATOM 772 C CA . GLY A 1 93 ? 10.229 9.520 6.391 1.00 80.31 93 GLY A CA 1
ATOM 773 C C . GLY A 1 93 ? 11.078 9.813 7.623 1.00 80.31 93 GLY A C 1
ATOM 774 O O . GLY A 1 93 ? 10.553 10.052 8.713 1.00 80.31 93 GLY A O 1
ATOM 775 N N . SER A 1 94 ? 12.399 9.866 7.450 1.00 60.28 94 SER A N 1
ATOM 776 C CA . SER A 1 94 ? 13.277 10.499 8.436 1.00 60.28 94 SER A CA 1
ATOM 777 C C . SER A 1 94 ? 13.064 12.022 8.431 1.00 60.28 94 SER A C 1
ATOM 779 O O . SER A 1 94 ? 12.916 12.648 7.378 1.00 60.28 94 SER A O 1
ATOM 781 N N . LYS A 1 95 ? 13.040 12.639 9.623 1.00 49.09 95 LYS A N 1
ATOM 782 C CA . LYS A 1 95 ? 13.009 14.110 9.775 1.00 49.09 95 LYS A CA 1
ATOM 783 C C . LYS A 1 95 ? 14.298 14.779 9.285 1.00 49.09 95 LYS A C 1
ATOM 785 O O . LYS A 1 95 ? 14.288 15.970 8.988 1.00 49.09 95 LYS A O 1
ATOM 790 N N . ASP A 1 96 ? 15.375 14.010 9.175 1.00 44.78 96 ASP A N 1
ATOM 791 C CA . ASP A 1 96 ? 16.689 14.496 8.784 1.00 44.78 96 ASP A CA 1
ATOM 792 C C . ASP A 1 96 ? 16.884 14.332 7.281 1.00 44.78 96 ASP A C 1
ATOM 794 O O . ASP A 1 96 ? 17.523 13.393 6.804 1.00 44.78 96 ASP A O 1
ATOM 798 N N . ARG A 1 97 ? 16.341 15.273 6.507 1.00 51.38 97 ARG A N 1
ATOM 799 C CA . ARG A 1 97 ? 16.848 15.510 5.155 1.00 51.38 97 ARG A CA 1
ATOM 800 C C . ARG A 1 97 ? 17.474 16.880 5.058 1.00 51.38 97 ARG A C 1
ATOM 802 O O . ARG A 1 97 ? 16.917 17.872 5.519 1.00 51.38 97 ARG A O 1
ATOM 809 N N . SER A 1 98 ? 18.654 16.884 4.440 1.00 47.03 98 SER A N 1
ATOM 810 C CA . SER A 1 98 ? 19.484 18.053 4.203 1.00 47.03 98 SER A CA 1
ATOM 811 C C . SER A 1 98 ? 18.637 19.184 3.608 1.00 47.03 98 SER A C 1
ATOM 813 O O . SER A 1 98 ? 18.152 19.040 2.480 1.00 47.03 98 SER A O 1
ATOM 815 N N . PRO A 1 99 ? 18.432 20.292 4.339 1.00 44.34 99 PRO A N 1
ATOM 816 C CA . PRO A 1 99 ? 17.763 21.458 3.787 1.00 44.34 99 PRO A CA 1
ATOM 817 C C . PRO A 1 99 ? 18.585 21.944 2.586 1.00 44.34 99 PRO A C 1
ATOM 819 O O . PRO A 1 99 ? 19.743 22.319 2.746 1.00 44.34 99 PRO A O 1
ATOM 822 N N . GLY A 1 100 ? 18.022 21.875 1.376 1.00 48.78 100 GLY A N 1
ATOM 823 C CA . GLY A 1 100 ? 18.654 22.449 0.180 1.00 48.78 100 GLY A CA 1
ATOM 824 C C . GLY A 1 100 ? 18.643 21.614 -1.102 1.00 48.78 100 GLY A C 1
ATOM 825 O O . GLY A 1 100 ? 19.068 22.131 -2.132 1.00 48.78 100 GLY A O 1
ATOM 826 N N . LEU A 1 101 ? 18.157 20.367 -1.106 1.00 48.28 101 LEU A N 1
ATOM 827 C CA . LEU A 1 101 ? 18.002 19.622 -2.366 1.00 48.28 101 LEU A CA 1
ATOM 828 C C . LEU A 1 101 ? 16.676 20.001 -3.071 1.00 48.28 101 LEU A C 1
ATOM 830 O O . LEU A 1 101 ? 15.624 19.948 -2.429 1.00 48.28 101 LEU A O 1
ATOM 834 N N . PRO A 1 102 ? 16.698 20.390 -4.366 1.00 45.75 102 PRO A N 1
ATOM 835 C CA . PRO A 1 102 ? 15.520 20.859 -5.104 1.00 45.75 102 PRO A CA 1
ATOM 836 C C . PRO A 1 102 ? 14.378 19.834 -5.149 1.00 45.75 102 PRO A C 1
ATOM 838 O O . PRO A 1 102 ? 14.612 18.633 -5.022 1.00 45.75 102 PRO A O 1
ATOM 841 N N . GLY A 1 103 ? 13.157 20.308 -5.433 1.00 49.06 103 GLY A N 1
ATOM 842 C CA . GLY A 1 103 ? 11.898 19.539 -5.507 1.00 49.06 103 GLY A CA 1
ATOM 843 C C . GLY A 1 103 ? 11.943 18.194 -6.256 1.00 49.06 103 GLY A C 1
ATOM 844 O O . GLY A 1 103 ? 11.157 17.295 -5.970 1.00 49.06 103 GLY A O 1
ATOM 845 N N . LEU A 1 104 ? 12.892 18.021 -7.183 1.00 48.34 104 LEU A N 1
ATOM 846 C CA . LEU A 1 104 ? 13.105 16.767 -7.910 1.00 48.34 104 LEU A CA 1
ATOM 847 C C . LEU A 1 104 ? 13.604 15.635 -6.995 1.00 48.34 104 LEU A C 1
ATOM 849 O O . LEU A 1 104 ? 13.184 14.496 -7.141 1.00 48.34 104 LEU A O 1
ATOM 853 N N . VAL A 1 105 ? 14.456 15.941 -6.011 1.00 49.28 105 VAL A N 1
ATOM 854 C CA . VAL A 1 105 ? 15.013 14.947 -5.075 1.00 49.28 105 VAL A CA 1
ATOM 855 C C . VAL A 1 105 ? 13.995 14.577 -4.000 1.00 49.28 105 VAL A C 1
ATOM 857 O O . VAL A 1 105 ? 13.998 13.458 -3.501 1.00 49.28 105 VAL A O 1
ATOM 860 N N . THR A 1 106 ? 13.075 15.478 -3.659 1.00 48.50 106 THR A N 1
ATOM 861 C CA . THR A 1 106 ? 11.960 15.185 -2.745 1.00 48.50 106 THR A CA 1
ATOM 862 C C . THR A 1 106 ? 10.914 14.259 -3.372 1.00 48.50 106 THR A C 1
ATOM 864 O O . THR A 1 106 ? 10.297 13.495 -2.635 1.00 48.50 106 THR A O 1
ATOM 867 N N . ALA A 1 107 ? 10.768 14.250 -4.705 1.00 50.62 107 ALA A N 1
ATOM 868 C CA . ALA A 1 107 ? 9.968 13.250 -5.423 1.00 50.62 107 ALA A CA 1
ATOM 869 C C . ALA A 1 107 ? 10.593 11.842 -5.374 1.00 50.62 107 ALA A C 1
ATOM 871 O O . ALA A 1 107 ? 9.866 10.859 -5.306 1.00 50.62 107 ALA A O 1
ATOM 872 N N . MET A 1 108 ? 11.927 11.743 -5.310 1.00 57.06 108 MET A N 1
ATOM 873 C CA . MET A 1 108 ? 12.644 10.463 -5.153 1.00 57.06 108 MET A CA 1
ATOM 874 C C . MET A 1 108 ? 12.596 9.910 -3.724 1.00 57.06 108 MET A C 1
ATOM 876 O O . MET A 1 108 ? 13.187 8.879 -3.430 1.00 57.06 108 MET A O 1
ATOM 880 N N . ASN A 1 109 ? 11.959 10.636 -2.809 1.00 62.69 109 ASN A N 1
ATOM 881 C CA . ASN A 1 109 ? 11.933 10.301 -1.402 1.00 62.69 109 ASN A CA 1
ATOM 882 C C . ASN A 1 109 ? 10.508 10.346 -0.844 1.00 62.69 109 ASN A C 1
ATOM 884 O O . ASN A 1 109 ? 10.165 11.112 0.066 1.00 62.69 109 ASN A O 1
ATOM 888 N N . SER A 1 110 ? 9.672 9.545 -1.467 1.00 74.25 110 SER A N 1
ATOM 889 C CA . SER A 1 110 ? 8.291 9.289 -1.106 1.00 74.25 110 SER A CA 1
ATOM 890 C C . SER A 1 110 ? 8.160 8.622 0.263 1.00 74.25 110 SER A C 1
ATOM 892 O O . SER A 1 110 ? 8.991 7.818 0.695 1.00 74.25 110 SER A O 1
ATOM 894 N N . TYR A 1 111 ? 7.089 8.994 0.958 1.00 89.69 111 TYR A N 1
ATOM 895 C CA . TYR A 1 111 ? 6.751 8.505 2.289 1.00 89.69 111 TYR A CA 1
ATOM 896 C C . TYR A 1 111 ? 5.436 7.763 2.174 1.00 89.69 111 TYR A C 1
ATOM 898 O O . TYR A 1 111 ? 4.420 8.382 1.842 1.00 89.69 111 TYR A O 1
ATOM 906 N N . CYS A 1 112 ? 5.452 6.465 2.469 1.00 95.81 112 CYS A N 1
ATOM 907 C CA . CYS A 1 112 ? 4.323 5.588 2.193 1.00 95.81 112 CYS A CA 1
ATOM 908 C C . CYS A 1 112 ? 3.011 6.143 2.764 1.00 95.81 112 CYS A C 1
ATOM 910 O O . CYS A 1 112 ? 2.056 6.348 2.021 1.00 95.81 112 CYS A O 1
ATOM 912 N N . TRP A 1 113 ? 2.991 6.510 4.050 1.00 96.81 113 TRP A N 1
ATOM 913 C CA . TRP A 1 113 ? 1.791 7.033 4.707 1.00 96.81 113 TRP A CA 1
ATOM 914 C C . TRP A 1 113 ? 1.242 8.306 4.052 1.00 96.81 113 TRP A C 1
ATOM 916 O O . TRP A 1 113 ? 0.036 8.431 3.821 1.00 96.81 113 TRP A O 1
ATOM 926 N N . ARG A 1 114 ? 2.126 9.268 3.763 1.00 94.62 114 ARG A N 1
ATOM 927 C CA . ARG A 1 114 ? 1.743 10.562 3.183 1.00 94.62 114 ARG A CA 1
ATOM 928 C C . ARG A 1 114 ? 1.212 10.373 1.770 1.00 94.62 114 ARG A C 1
ATOM 930 O O . ARG A 1 114 ? 0.175 10.935 1.424 1.00 94.62 114 ARG A O 1
ATOM 937 N N . ASP A 1 115 ? 1.945 9.621 0.958 1.00 94.19 115 ASP A N 1
ATOM 938 C CA . ASP A 1 115 ? 1.639 9.472 -0.456 1.00 94.19 115 ASP A CA 1
ATOM 939 C C . ASP A 1 115 ? 0.390 8.603 -0.643 1.00 94.19 115 ASP A C 1
ATOM 941 O O . ASP A 1 115 ? -0.505 9.020 -1.373 1.00 94.19 115 ASP A O 1
ATOM 945 N N . ALA A 1 116 ? 0.235 7.517 0.125 1.00 96.94 116 ALA A N 1
ATOM 946 C CA . ALA A 1 116 ? -0.987 6.712 0.143 1.00 96.94 116 ALA A CA 1
ATOM 947 C C . ALA A 1 116 ? -2.228 7.540 0.522 1.00 96.94 116 ALA A C 1
ATOM 949 O O . ALA A 1 116 ? -3.233 7.495 -0.184 1.00 96.94 116 ALA A O 1
ATOM 950 N N . ASN A 1 117 ? -2.154 8.374 1.570 1.00 97.06 117 ASN A N 1
ATOM 951 C CA . ASN A 1 117 ? -3.275 9.246 1.948 1.00 97.06 117 ASN A CA 1
ATOM 952 C C . ASN A 1 117 ? -3.588 10.312 0.895 1.00 97.06 117 ASN A C 1
ATOM 954 O O . ASN A 1 117 ? -4.757 10.593 0.631 1.00 97.06 117 ASN A O 1
ATOM 958 N N . ARG A 1 118 ? -2.560 10.906 0.278 1.00 94.56 118 ARG A N 1
ATOM 959 C CA . ARG A 1 118 ? -2.750 11.859 -0.822 1.00 94.56 118 ARG A CA 1
ATOM 960 C C . ARG A 1 118 ? -3.465 11.194 -1.997 1.00 94.56 118 ARG A C 1
ATOM 962 O O . ARG A 1 118 ? -4.375 11.795 -2.563 1.00 94.56 118 ARG A O 1
ATOM 969 N N . PHE A 1 119 ? -3.056 9.982 -2.362 1.00 95.38 119 PHE A N 1
ATOM 970 C CA . PHE A 1 119 ? -3.647 9.251 -3.478 1.00 95.38 119 PHE A CA 1
ATOM 971 C C 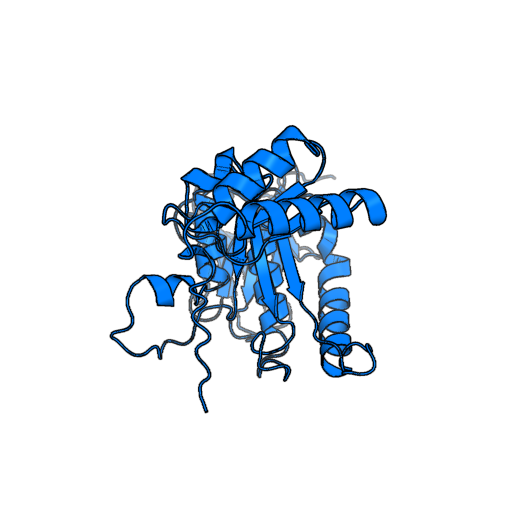. PHE A 1 119 ? -5.075 8.810 -3.156 1.00 95.38 119 PHE A C 1
ATOM 973 O O . PHE A 1 119 ? -5.971 9.113 -3.934 1.00 95.38 119 PHE A O 1
ATOM 980 N N . ARG A 1 120 ? -5.337 8.264 -1.964 1.00 97.06 120 ARG A N 1
ATOM 981 C CA . ARG A 1 120 ? -6.697 7.988 -1.462 1.00 97.06 120 ARG A CA 1
ATOM 982 C C . ARG A 1 120 ? -7.641 9.185 -1.604 1.00 97.06 120 ARG A C 1
ATOM 984 O O . ARG A 1 120 ? -8.789 9.028 -2.000 1.00 97.06 120 ARG A O 1
ATOM 991 N N . ALA A 1 121 ? -7.173 10.379 -1.238 1.00 95.75 121 ALA A N 1
ATOM 992 C CA . ALA A 1 121 ? -8.007 11.577 -1.215 1.00 95.75 121 ALA A CA 1
ATOM 993 C C . ALA A 1 121 ? -8.249 12.191 -2.604 1.00 95.75 121 ALA A C 1
ATOM 995 O O . ALA A 1 121 ? -9.263 12.859 -2.795 1.00 95.75 121 ALA A O 1
ATOM 996 N N . GLY A 1 122 ? -7.310 12.033 -3.541 1.00 91.12 122 GLY A N 1
ATOM 997 C CA . GLY A 1 122 ? -7.298 12.811 -4.784 1.00 91.12 122 GLY A CA 1
ATOM 998 C C . GLY A 1 122 ? -7.237 12.009 -6.080 1.00 91.12 122 GLY A C 1
ATOM 999 O O . GLY A 1 122 ? -7.374 12.605 -7.147 1.00 91.12 122 GLY A O 1
ATOM 1000 N N . PHE A 1 123 ? -6.989 10.700 -6.031 1.00 92.38 123 PHE A N 1
ATOM 1001 C CA . PHE A 1 123 ? -6.840 9.884 -7.233 1.00 92.38 123 PHE A CA 1
ATOM 1002 C C . PHE A 1 123 ? -8.113 9.089 -7.485 1.00 92.38 123 PHE A C 1
ATOM 1004 O O . PHE A 1 123 ? -8.576 8.334 -6.639 1.00 92.38 123 PHE A O 1
ATOM 1011 N N . SER A 1 124 ? -8.637 9.224 -8.698 1.00 90.69 124 SER A N 1
ATOM 1012 C CA . SER A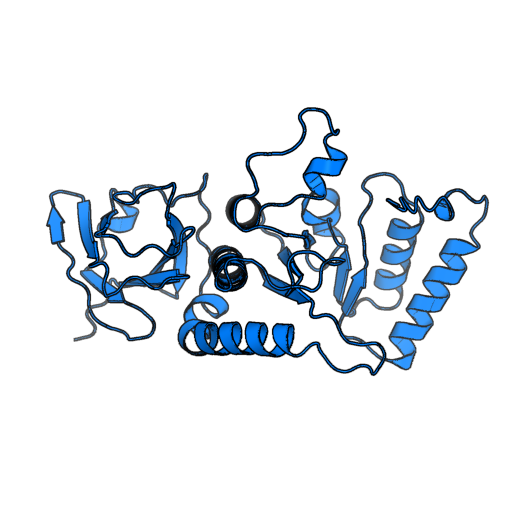 1 124 ? -9.628 8.307 -9.268 1.00 90.69 124 SER A CA 1
ATOM 1013 C C . SER A 1 124 ? -8.990 7.243 -10.165 1.00 90.69 124 SER A C 1
ATOM 1015 O O . SER A 1 124 ? -9.644 6.278 -10.547 1.00 90.69 124 SER A O 1
ATOM 1017 N N . HIS A 1 125 ? -7.718 7.427 -10.527 1.00 94.19 125 HIS A N 1
ATOM 1018 C CA . HIS A 1 125 ? -6.964 6.496 -11.355 1.00 94.19 125 HIS A CA 1
ATOM 1019 C C . HIS A 1 125 ? -6.277 5.439 -10.478 1.00 94.19 125 HIS A C 1
ATOM 1021 O O . HIS A 1 125 ? -5.764 5.801 -9.413 1.00 94.19 125 HIS A O 1
ATOM 1027 N N . PRO A 1 126 ? -6.225 4.158 -10.897 1.00 96.94 126 PRO A N 1
ATOM 1028 C CA . PRO A 1 126 ? -5.502 3.133 -10.159 1.00 96.94 126 PRO A CA 1
ATOM 1029 C C . PRO A 1 126 ? -4.038 3.521 -9.963 1.00 96.94 126 PRO A C 1
ATOM 1031 O O . PRO A 1 126 ? -3.388 4.030 -10.879 1.00 96.94 126 PRO A O 1
ATOM 1034 N N . TRP A 1 127 ? -3.517 3.248 -8.775 1.00 97.69 127 TRP A N 1
ATOM 1035 C CA . TRP A 1 127 ? -2.151 3.588 -8.417 1.00 97.69 127 TRP A CA 1
ATOM 1036 C C . TRP A 1 127 ? -1.493 2.473 -7.614 1.00 97.69 127 TRP A C 1
ATOM 1038 O O . TRP A 1 127 ? -2.151 1.645 -6.977 1.00 97.69 127 TRP A O 1
ATOM 1048 N N . GLU A 1 128 ? -0.171 2.469 -7.637 1.00 97.69 128 GLU A N 1
ATOM 1049 C CA . GLU A 1 128 ? 0.647 1.632 -6.778 1.00 97.69 128 GLU A CA 1
ATOM 1050 C C . GLU A 1 128 ? 1.731 2.452 -6.076 1.00 97.69 128 GLU A C 1
ATOM 1052 O O . GLU A 1 128 ? 2.133 3.530 -6.533 1.00 97.69 128 GLU A O 1
ATOM 1057 N N . LEU A 1 129 ? 2.205 1.905 -4.963 1.00 97.25 129 LEU A N 1
ATOM 1058 C CA . LEU A 1 129 ? 3.497 2.236 -4.385 1.00 97.25 129 LEU A CA 1
ATOM 1059 C C . LEU A 1 129 ? 4.420 1.029 -4.524 1.00 97.25 129 LEU A C 1
ATOM 1061 O O . LEU A 1 129 ? 3.971 -0.113 -4.417 1.00 97.25 129 LEU A O 1
ATOM 1065 N N . ILE A 1 130 ? 5.707 1.278 -4.737 1.00 96.88 130 ILE A N 1
ATOM 1066 C CA . ILE A 1 130 ? 6.724 0.230 -4.823 1.00 96.88 130 ILE A CA 1
ATOM 1067 C C . ILE A 1 130 ? 7.778 0.411 -3.734 1.00 96.88 130 ILE A C 1
ATOM 1069 O O . ILE A 1 130 ? 8.190 1.531 -3.445 1.00 96.88 130 ILE A O 1
ATOM 1073 N N . SER A 1 131 ? 8.235 -0.675 -3.123 1.00 96.56 131 SER A N 1
ATOM 1074 C CA . SER A 1 131 ? 9.239 -0.623 -2.058 1.00 96.56 131 SER A CA 1
ATOM 1075 C C . SER A 1 131 ? 10.253 -1.757 -2.191 1.00 96.56 131 SER A C 1
ATOM 1077 O O . SER A 1 131 ? 9.876 -2.880 -2.533 1.00 96.56 131 SER A O 1
ATOM 1079 N N . PRO A 1 132 ? 11.533 -1.529 -1.863 1.00 96.19 132 PRO A N 1
ATOM 1080 C CA . PRO A 1 132 ? 12.474 -2.625 -1.699 1.00 96.19 132 PRO A CA 1
ATOM 1081 C C . PRO A 1 132 ? 12.119 -3.438 -0.449 1.00 96.19 132 PRO A C 1
ATOM 1083 O O . PRO A 1 132 ? 11.680 -2.895 0.569 1.00 96.19 132 PRO A O 1
ATOM 1086 N N . CYS A 1 133 ? 12.339 -4.751 -0.511 1.00 97.06 133 CYS A N 1
ATOM 1087 C CA . CYS A 1 133 ? 12.235 -5.640 0.646 1.00 97.06 133 CYS A CA 1
ATOM 1088 C C . CYS A 1 133 ? 13.287 -5.284 1.714 1.00 97.06 133 CYS A C 1
ATOM 1090 O O . CYS A 1 133 ? 12.969 -5.223 2.903 1.00 97.06 133 CYS A O 1
ATOM 1092 N N . GLY A 1 134 ? 14.510 -4.973 1.268 1.00 93.75 134 GLY A N 1
ATOM 1093 C CA . GLY A 1 134 ? 15.574 -4.380 2.080 1.00 93.75 134 GLY A CA 1
ATOM 1094 C C . GLY A 1 134 ? 15.324 -2.903 2.396 1.00 93.75 134 GLY A C 1
ATOM 1095 O O . GLY A 1 134 ? 14.240 -2.379 2.153 1.00 93.75 134 GLY A O 1
ATOM 1096 N N . LYS A 1 135 ? 16.331 -2.222 2.943 1.00 90.75 135 LYS A N 1
ATOM 1097 C CA . LYS A 1 135 ? 16.249 -0.811 3.341 1.00 90.75 135 LYS A CA 1
ATOM 1098 C C . LYS A 1 135 ? 16.059 0.122 2.143 1.00 90.75 135 LYS A C 1
ATOM 1100 O O . LYS A 1 135 ? 15.170 0.959 2.179 1.00 90.75 135 LYS A O 1
ATOM 1105 N N . ASP A 1 136 ? 16.845 -0.085 1.089 1.00 90.06 136 ASP A N 1
ATOM 1106 C CA . ASP A 1 136 ? 16.799 0.660 -0.175 1.00 90.06 136 ASP A CA 1
ATOM 1107 C C . ASP A 1 136 ? 17.064 -0.303 -1.346 1.00 90.06 136 ASP A C 1
ATOM 1109 O O . ASP A 1 136 ? 17.548 -1.419 -1.140 1.00 90.06 136 ASP A O 1
ATOM 1113 N N . TRP A 1 137 ? 16.835 0.122 -2.594 1.00 89.56 137 TRP A N 1
ATOM 1114 C CA . TRP A 1 137 ? 17.137 -0.701 -3.779 1.00 89.56 137 TRP A CA 1
ATOM 1115 C C . TRP A 1 137 ? 18.605 -1.152 -3.844 1.00 89.56 137 TRP A C 1
ATOM 1117 O O . TRP A 1 137 ? 18.890 -2.269 -4.269 1.00 89.56 137 TRP A O 1
ATOM 1127 N N . GLN A 1 138 ? 19.540 -0.301 -3.405 1.00 87.12 138 GLN A N 1
ATOM 1128 C CA . GLN A 1 138 ? 20.976 -0.608 -3.363 1.00 87.12 138 GLN A CA 1
ATOM 1129 C C . GLN A 1 138 ? 21.438 -1.169 -2.008 1.00 87.12 138 GLN A C 1
ATOM 1131 O O . GLN A 1 138 ? 22.572 -1.635 -1.894 1.00 87.12 138 GLN A O 1
ATOM 1136 N N . VAL A 1 139 ? 20.591 -1.113 -0.975 1.00 88.81 139 VAL A N 1
ATOM 1137 C CA . VAL A 1 139 ? 20.908 -1.553 0.390 1.00 88.81 139 VAL A CA 1
ATOM 1138 C C . VAL A 1 139 ? 20.009 -2.731 0.741 1.00 88.81 139 VAL A C 1
ATOM 1140 O O . VAL A 1 139 ? 18.921 -2.583 1.291 1.00 88.81 139 VAL A O 1
ATOM 1143 N N . VAL A 1 140 ? 20.501 -3.926 0.419 1.00 93.44 140 VAL A N 1
ATOM 1144 C CA . VAL A 1 140 ? 19.749 -5.186 0.531 1.00 93.44 140 VAL A CA 1
ATOM 1145 C C . VAL A 1 140 ? 19.619 -5.722 1.961 1.00 93.44 140 VAL A C 1
ATOM 1147 O O . VAL A 1 140 ? 18.959 -6.731 2.181 1.00 93.44 140 VAL A O 1
ATOM 1150 N N . SER A 1 141 ? 20.250 -5.089 2.952 1.00 95.00 141 SER A N 1
ATOM 1151 C CA . SER A 1 141 ? 19.988 -5.421 4.355 1.00 95.00 141 SER A CA 1
ATOM 1152 C C . SER A 1 141 ? 18.557 -5.035 4.723 1.00 95.00 141 SER A C 1
ATOM 1154 O O . SER A 1 141 ? 18.050 -4.026 4.234 1.00 95.00 141 SER A O 1
ATOM 1156 N N . LEU A 1 142 ? 17.923 -5.794 5.618 1.00 94.81 142 LEU A N 1
ATOM 1157 C CA . LEU A 1 142 ? 16.587 -5.462 6.111 1.00 94.81 142 LEU A CA 1
ATOM 1158 C C . LEU A 1 142 ? 16.555 -4.106 6.833 1.00 94.81 142 LEU A C 1
ATOM 1160 O O . LEU A 1 142 ? 17.581 -3.576 7.271 1.00 94.81 142 LEU A O 1
ATOM 1164 N N . ARG A 1 143 ? 15.342 -3.562 6.956 1.00 94.44 143 ARG A N 1
ATOM 1165 C CA . ARG A 1 143 ? 15.047 -2.414 7.819 1.00 94.44 143 ARG A CA 1
ATOM 1166 C C . ARG A 1 143 ? 15.300 -2.781 9.282 1.00 94.44 143 ARG A C 1
ATOM 1168 O O . ARG A 1 143 ? 15.195 -3.946 9.657 1.00 94.44 143 ARG A O 1
ATOM 1175 N N . GLU A 1 144 ? 15.612 -1.777 10.099 1.00 94.44 144 GLU A N 1
ATOM 1176 C CA . GLU A 1 144 ? 15.813 -1.968 11.544 1.00 94.44 144 GLU A CA 1
ATOM 1177 C C . GLU A 1 144 ? 14.534 -2.476 12.220 1.00 94.44 144 GLU A C 1
ATOM 1179 O O . GLU A 1 144 ? 14.583 -3.384 13.046 1.00 94.44 144 GLU A O 1
ATOM 1184 N N . ASP A 1 145 ? 13.383 -1.930 11.819 1.00 96.00 145 ASP A N 1
ATOM 1185 C CA . ASP A 1 145 ? 12.074 -2.444 12.197 1.00 96.00 145 ASP A CA 1
ATOM 1186 C C . ASP A 1 145 ? 11.539 -3.374 11.102 1.00 96.00 145 ASP A C 1
ATOM 1188 O O . ASP A 1 145 ? 11.114 -2.942 10.026 1.00 96.00 145 ASP A O 1
ATOM 1192 N N . THR A 1 146 ? 11.530 -4.674 11.386 1.00 95.62 146 THR A N 1
ATOM 1193 C CA . THR A 1 146 ? 11.059 -5.707 10.453 1.00 95.62 146 THR A CA 1
ATOM 1194 C C . THR A 1 146 ? 9.561 -5.611 10.150 1.00 95.62 146 THR A C 1
ATOM 1196 O O . THR A 1 146 ? 9.109 -6.139 9.135 1.00 95.62 146 THR A O 1
ATOM 1199 N N . ASN A 1 147 ? 8.774 -4.897 10.961 1.00 97.81 147 ASN A N 1
ATOM 1200 C CA . ASN A 1 147 ? 7.355 -4.651 10.699 1.00 97.81 147 ASN A CA 1
ATOM 1201 C C . ASN A 1 147 ? 7.109 -3.393 9.856 1.00 97.81 147 ASN A C 1
ATOM 1203 O O . ASN A 1 147 ? 5.977 -3.175 9.420 1.00 97.81 147 ASN A O 1
ATOM 1207 N N . GLU A 1 148 ? 8.122 -2.562 9.591 1.00 97.44 148 GLU A N 1
ATOM 1208 C CA . GLU A 1 148 ? 7.930 -1.322 8.834 1.00 97.44 148 GLU A CA 1
ATOM 1209 C C . GLU A 1 148 ? 7.373 -1.593 7.433 1.00 97.44 148 GLU A C 1
ATOM 1211 O O . GLU A 1 148 ? 6.390 -0.967 7.034 1.00 97.44 148 GLU A O 1
ATOM 1216 N N . LEU A 1 149 ? 7.922 -2.583 6.721 1.00 97.62 149 LEU A N 1
ATOM 1217 C CA . LEU A 1 149 ? 7.434 -2.951 5.391 1.00 97.62 149 LEU A CA 1
ATOM 1218 C C . LEU A 1 149 ? 5.970 -3.415 5.429 1.00 97.62 149 LEU A C 1
ATOM 1220 O O . LEU A 1 149 ? 5.191 -3.033 4.562 1.00 97.62 149 LEU A O 1
ATOM 1224 N N . LEU A 1 150 ? 5.573 -4.170 6.460 1.00 98.56 150 LEU A N 1
ATOM 1225 C CA . LEU A 1 150 ? 4.189 -4.621 6.639 1.00 98.56 150 LEU A CA 1
ATOM 1226 C C . LEU A 1 150 ? 3.252 -3.427 6.877 1.00 98.56 150 LEU A C 1
ATOM 1228 O O . LEU A 1 150 ? 2.157 -3.382 6.324 1.00 98.56 150 LEU A O 1
ATOM 1232 N N . ARG A 1 151 ? 3.686 -2.418 7.645 1.00 98.62 151 ARG A N 1
ATOM 1233 C CA . ARG A 1 151 ? 2.911 -1.182 7.875 1.00 98.62 151 ARG A CA 1
ATOM 1234 C C . ARG A 1 151 ? 2.806 -0.330 6.620 1.00 98.62 151 ARG A C 1
ATOM 1236 O O . ARG A 1 151 ? 1.773 0.305 6.403 1.00 98.62 151 ARG A O 1
ATOM 1243 N N . MET A 1 152 ? 3.847 -0.313 5.788 1.00 98.50 152 MET A N 1
ATOM 1244 C CA . MET A 1 152 ? 3.803 0.323 4.470 1.00 98.50 152 MET A CA 1
ATOM 1245 C C . MET A 1 152 ? 2.788 -0.387 3.568 1.00 98.50 152 MET A C 1
ATOM 1247 O O . MET A 1 152 ? 1.981 0.279 2.918 1.00 98.50 152 MET A O 1
ATOM 1251 N N . THR A 1 153 ? 2.763 -1.722 3.591 1.00 98.69 153 THR A N 1
ATOM 1252 C CA . THR A 1 153 ? 1.751 -2.511 2.880 1.00 98.69 153 THR A CA 1
ATOM 1253 C C . THR A 1 153 ? 0.350 -2.201 3.382 1.00 98.69 153 THR A C 1
ATOM 1255 O O . THR A 1 153 ? -0.500 -1.822 2.582 1.00 98.69 153 THR A O 1
ATOM 1258 N N . ALA A 1 154 ? 0.115 -2.261 4.694 1.00 98.75 154 ALA A N 1
ATOM 1259 C CA . ALA A 1 154 ? -1.179 -1.941 5.291 1.00 98.75 154 ALA A CA 1
ATOM 1260 C C . ALA A 1 154 ? -1.655 -0.528 4.921 1.00 98.75 154 ALA A C 1
ATOM 1262 O O . ALA A 1 154 ? -2.785 -0.359 4.475 1.00 98.75 154 ALA A O 1
ATOM 1263 N N . SER A 1 155 ? -0.770 0.471 5.015 1.00 98.44 155 SER A N 1
ATOM 1264 C CA . SER A 1 155 ? -1.071 1.862 4.645 1.00 98.44 155 SER A CA 1
ATOM 1265 C C . SER A 1 155 ? -1.494 1.989 3.182 1.00 98.44 155 SER A C 1
ATOM 1267 O O . SER A 1 155 ? -2.481 2.655 2.875 1.00 98.44 155 SER A O 1
ATOM 1269 N N . THR A 1 156 ? -0.749 1.344 2.282 1.00 98.62 156 THR A N 1
ATOM 1270 C CA . THR A 1 156 ? -1.004 1.381 0.838 1.00 98.62 156 THR A CA 1
ATOM 1271 C C . THR A 1 156 ? -2.331 0.712 0.496 1.00 98.62 156 THR A C 1
ATOM 1273 O O . THR A 1 156 ? -3.173 1.324 -0.161 1.00 98.62 156 THR A O 1
ATOM 1276 N N . LEU A 1 157 ? -2.535 -0.514 0.985 1.00 98.69 157 LEU A N 1
ATOM 1277 C CA . LEU A 1 157 ? -3.721 -1.314 0.693 1.00 98.69 157 LEU A CA 1
ATOM 1278 C C . LEU A 1 157 ? -4.989 -0.704 1.306 1.00 98.69 157 LEU A C 1
ATOM 1280 O O . LEU A 1 157 ? -5.997 -0.596 0.617 1.00 98.69 157 LEU A O 1
ATOM 1284 N N . ALA A 1 158 ? -4.941 -0.226 2.556 1.00 98.50 158 ALA A N 1
ATOM 1285 C CA . ALA A 1 158 ? -6.083 0.438 3.200 1.00 98.50 158 ALA A CA 1
ATOM 1286 C C . ALA A 1 158 ? -6.499 1.734 2.479 1.00 98.50 158 ALA A C 1
ATOM 1288 O O . ALA A 1 158 ? -7.656 2.146 2.534 1.00 98.50 158 ALA A O 1
ATOM 1289 N N . CYS A 1 159 ? -5.559 2.378 1.780 1.00 98.56 159 CYS A N 1
ATOM 1290 C CA . CYS A 1 159 ? -5.810 3.545 0.935 1.00 98.56 159 CYS A CA 1
ATOM 1291 C C . CYS A 1 159 ? -6.292 3.185 -0.486 1.00 98.56 159 CYS A C 1
ATOM 1293 O O . CYS A 1 159 ? -6.521 4.092 -1.286 1.00 98.56 159 CYS A O 1
ATOM 1295 N N . GLY A 1 160 ? -6.456 1.895 -0.801 1.00 98.00 160 GLY A N 1
ATOM 1296 C CA . GLY A 1 160 ? -6.911 1.380 -2.098 1.00 98.00 160 GLY A CA 1
ATOM 1297 C C . GLY A 1 160 ? -5.841 1.330 -3.188 1.00 98.00 160 GLY A C 1
ATOM 1298 O O . GLY A 1 160 ? -6.170 1.173 -4.363 1.00 98.00 160 GLY A O 1
ATOM 1299 N N . GLY A 1 161 ? -4.568 1.486 -2.824 1.00 97.81 161 GLY A N 1
ATOM 1300 C CA . GLY A 1 161 ? -3.451 1.301 -3.743 1.00 97.81 161 GLY A CA 1
ATOM 1301 C C . GLY A 1 161 ? -2.992 -0.149 -3.807 1.00 97.81 161 GLY A C 1
ATOM 1302 O O . GLY A 1 161 ? -3.313 -0.967 -2.947 1.00 97.81 161 GLY A O 1
ATOM 1303 N N . LYS A 1 162 ? -2.166 -0.460 -4.804 1.00 97.94 162 LYS A N 1
ATOM 1304 C CA . LYS A 1 162 ? -1.380 -1.703 -4.835 1.00 97.94 162 LYS A CA 1
ATOM 1305 C C . LYS A 1 162 ? -0.008 -1.463 -4.213 1.00 97.94 162 LYS A C 1
ATOM 1307 O O . LYS A 1 162 ? 0.567 -0.394 -4.397 1.00 97.94 162 LYS A O 1
ATOM 1312 N N . HIS A 1 163 ? 0.535 -2.448 -3.500 1.00 98.19 163 HIS A N 1
ATOM 1313 C CA . HIS A 1 163 ? 1.907 -2.379 -2.989 1.00 98.19 163 HIS A CA 1
ATOM 1314 C C . HIS A 1 163 ? 2.763 -3.452 -3.654 1.00 98.19 163 HIS A C 1
ATOM 1316 O O . HIS A 1 163 ? 2.488 -4.642 -3.505 1.00 98.19 163 HIS A O 1
ATOM 1322 N N . LEU A 1 164 ? 3.785 -3.031 -4.397 1.00 97.62 164 LEU A N 1
ATOM 1323 C CA . LEU A 1 164 ? 4.767 -3.921 -5.009 1.00 97.62 164 LEU A CA 1
ATOM 1324 C C . LEU A 1 164 ? 6.029 -3.939 -4.152 1.00 97.62 164 LEU A C 1
ATOM 1326 O O . LEU A 1 164 ? 6.558 -2.892 -3.781 1.00 97.62 164 LEU A O 1
ATOM 1330 N N . ILE A 1 165 ? 6.534 -5.134 -3.858 1.00 98.00 165 ILE A N 1
ATOM 1331 C CA . ILE A 1 165 ? 7.736 -5.313 -3.044 1.00 98.00 165 ILE A CA 1
ATOM 1332 C C . ILE A 1 165 ? 8.799 -6.003 -3.887 1.00 98.00 165 ILE A C 1
ATOM 1334 O O . ILE A 1 165 ? 8.625 -7.151 -4.290 1.00 98.00 165 ILE A O 1
ATOM 1338 N N . GLY A 1 166 ? 9.908 -5.315 -4.145 1.00 97.25 166 GLY A N 1
ATOM 1339 C CA . GLY A 1 166 ? 11.019 -5.890 -4.893 1.00 97.25 166 GLY A CA 1
ATOM 1340 C C . GLY A 1 166 ? 12.021 -6.583 -3.973 1.00 97.25 166 GLY A C 1
ATOM 1341 O O . GLY A 1 166 ? 12.558 -5.979 -3.042 1.00 97.25 166 GLY A O 1
ATOM 1342 N N . ALA A 1 167 ? 12.286 -7.860 -4.237 1.00 97.75 167 ALA A N 1
ATOM 1343 C CA . ALA A 1 167 ? 13.283 -8.650 -3.526 1.00 97.75 167 ALA A CA 1
ATOM 1344 C C . ALA A 1 167 ? 14.537 -8.829 -4.389 1.00 97.75 167 ALA A C 1
ATOM 1346 O O . ALA A 1 167 ? 14.452 -9.216 -5.550 1.00 97.75 167 ALA A O 1
ATOM 1347 N N . ALA A 1 168 ? 15.706 -8.564 -3.808 1.00 96.88 168 ALA A N 1
ATOM 1348 C CA . ALA A 1 168 ? 16.983 -8.807 -4.472 1.00 96.88 168 ALA A CA 1
ATOM 1349 C C . ALA A 1 168 ? 17.346 -10.300 -4.505 1.00 96.88 168 ALA A C 1
ATOM 1351 O O . ALA A 1 168 ? 17.000 -11.060 -3.590 1.00 96.88 168 ALA A O 1
ATOM 1352 N N . THR A 1 169 ? 18.109 -10.675 -5.529 1.00 97.38 169 THR A N 1
ATOM 1353 C CA . THR A 1 169 ? 18.729 -11.991 -5.691 1.00 97.38 169 THR A CA 1
ATOM 1354 C C . THR A 1 169 ? 20.250 -11.899 -5.566 1.00 97.38 169 THR A C 1
ATOM 1356 O O . THR A 1 169 ? 20.842 -10.841 -5.789 1.00 97.38 169 THR A O 1
ATOM 1359 N N . GLY A 1 170 ? 20.893 -13.013 -5.225 1.00 95.62 170 GLY A N 1
ATOM 1360 C CA . GLY A 1 170 ? 22.330 -13.194 -5.391 1.00 95.62 170 GLY A CA 1
ATOM 1361 C C . GLY A 1 170 ? 22.728 -13.307 -6.866 1.00 95.62 170 GLY A C 1
ATOM 1362 O O . GLY A 1 170 ? 21.881 -13.377 -7.760 1.00 95.62 170 GLY A O 1
ATOM 1363 N N . LEU A 1 171 ? 24.039 -13.350 -7.122 1.00 95.88 171 LEU A N 1
ATOM 1364 C CA . LEU A 1 171 ? 24.585 -13.589 -8.468 1.00 95.88 171 LEU A CA 1
ATOM 1365 C C . LEU A 1 171 ? 24.285 -15.005 -8.988 1.00 95.88 171 LEU A C 1
ATOM 1367 O O . LEU A 1 171 ? 24.356 -15.248 -10.187 1.00 95.88 171 LEU A O 1
ATOM 1371 N N . ASP A 1 172 ? 23.944 -15.923 -8.088 1.00 97.50 172 ASP A N 1
ATOM 1372 C CA . ASP A 1 172 ? 23.467 -17.274 -8.379 1.00 97.50 172 ASP A CA 1
ATOM 1373 C C . ASP A 1 172 ? 21.968 -17.322 -8.734 1.00 97.50 172 ASP A C 1
ATOM 1375 O O . ASP A 1 172 ? 21.436 -18.391 -9.024 1.00 97.50 172 ASP A O 1
ATOM 1379 N N . GLY A 1 173 ? 21.278 -16.176 -8.708 1.00 97.06 173 GLY A N 1
ATOM 1380 C CA . GLY A 1 173 ? 19.848 -16.058 -8.989 1.00 97.06 173 GLY A CA 1
ATOM 1381 C C . GLY A 1 173 ? 18.935 -16.423 -7.815 1.00 97.06 173 GLY A C 1
ATOM 1382 O O . GLY A 1 173 ? 17.719 -16.265 -7.930 1.00 97.06 173 GLY A O 1
ATOM 1383 N N . ALA A 1 174 ? 19.470 -16.863 -6.672 1.00 98.06 174 ALA A N 1
ATOM 1384 C CA . ALA A 1 174 ? 18.658 -17.167 -5.499 1.00 98.06 174 ALA A CA 1
ATOM 1385 C C . ALA A 1 174 ? 18.183 -15.877 -4.814 1.00 98.06 174 ALA A C 1
ATOM 1387 O O . ALA A 1 174 ? 18.957 -14.937 -4.634 1.00 98.06 174 ALA A O 1
ATOM 1388 N N . VAL A 1 175 ? 16.916 -15.818 -4.386 1.00 98.12 175 VAL A N 1
ATOM 1389 C CA . VAL A 1 175 ? 16.424 -14.703 -3.556 1.00 98.12 175 VAL A CA 1
ATOM 1390 C C . VAL A 1 175 ? 17.185 -14.694 -2.233 1.00 98.12 175 VAL A C 1
ATOM 1392 O O . VAL A 1 175 ? 17.363 -15.741 -1.608 1.00 98.12 175 VAL A O 1
ATOM 1395 N N . LEU A 1 176 ? 17.619 -13.512 -1.787 1.00 97.94 176 LEU A N 1
ATOM 1396 C CA . LEU A 1 176 ? 18.379 -13.393 -0.544 1.00 97.94 176 LEU A CA 1
ATOM 1397 C C . LEU A 1 176 ? 17.585 -13.979 0.645 1.00 97.94 176 LEU A C 1
ATOM 1399 O O . LEU A 1 176 ? 16.415 -13.620 0.817 1.00 97.94 176 LEU A O 1
ATOM 1403 N N . PRO A 1 177 ? 18.192 -14.824 1.506 1.00 97.88 177 PRO A N 1
ATOM 1404 C CA . PRO A 1 177 ? 17.474 -15.496 2.594 1.00 97.88 177 PRO A CA 1
ATOM 1405 C C . PRO A 1 177 ? 16.712 -14.553 3.533 1.00 97.88 177 PRO A C 1
ATOM 1407 O O . PRO A 1 177 ? 15.599 -14.865 3.952 1.00 97.88 177 PRO A O 1
ATOM 1410 N N . GLU A 1 178 ? 17.269 -13.377 3.832 1.00 97.06 178 GLU A N 1
ATOM 1411 C CA . GLU A 1 178 ? 16.595 -12.381 4.674 1.00 97.06 178 GLU A CA 1
ATOM 1412 C C . GLU A 1 178 ? 15.349 -11.788 4.000 1.00 97.06 178 GLU A C 1
ATOM 1414 O O . GLU A 1 178 ? 14.330 -11.586 4.658 1.00 97.06 178 GLU A O 1
ATOM 1419 N N . HIS A 1 179 ? 15.377 -11.586 2.679 1.00 98.06 179 HIS A N 1
ATOM 1420 C CA . HIS A 1 179 ? 14.196 -11.153 1.929 1.00 98.06 179 HIS A CA 1
ATOM 1421 C C . HIS A 1 179 ? 13.119 -12.238 1.907 1.00 98.06 179 HIS A C 1
ATOM 1423 O O . HIS A 1 179 ? 11.941 -11.932 2.075 1.00 98.06 179 HIS A O 1
ATOM 1429 N N . VAL A 1 180 ? 13.503 -13.513 1.776 1.00 98.38 180 VAL A N 1
ATOM 1430 C CA . VAL A 1 180 ? 12.552 -14.631 1.896 1.00 98.38 180 VAL A CA 1
ATOM 1431 C C . VAL A 1 180 ? 11.869 -14.607 3.266 1.00 98.38 180 VAL A C 1
ATOM 1433 O O . VAL A 1 180 ? 10.645 -14.689 3.334 1.00 98.38 180 VAL A O 1
ATOM 1436 N N . ARG A 1 181 ? 12.624 -14.431 4.360 1.00 97.62 181 ARG A N 1
ATOM 1437 C CA . ARG A 1 181 ? 12.051 -14.320 5.716 1.00 97.62 181 ARG A CA 1
ATOM 1438 C C . ARG A 1 181 ? 11.087 -13.143 5.838 1.00 97.62 181 ARG A C 1
ATOM 1440 O O . ARG A 1 181 ? 9.986 -13.321 6.351 1.00 97.62 181 ARG A O 1
ATOM 1447 N N . GLN A 1 182 ? 11.461 -11.973 5.328 1.00 97.81 182 GLN A N 1
ATOM 1448 C CA . GLN A 1 182 ? 10.607 -10.786 5.347 1.00 97.81 182 GLN A CA 1
ATOM 1449 C C . GLN A 1 182 ? 9.296 -10.999 4.567 1.00 97.81 182 GLN A C 1
ATOM 1451 O O . GLN A 1 182 ? 8.224 -10.620 5.039 1.00 97.81 182 GLN A O 1
ATOM 1456 N N . LEU A 1 183 ? 9.354 -11.646 3.399 1.00 98.06 183 LEU A N 1
ATOM 1457 C CA . LEU A 1 183 ? 8.168 -11.985 2.605 1.00 98.06 183 LEU A CA 1
ATOM 1458 C C . LEU A 1 183 ? 7.290 -13.044 3.289 1.00 98.06 183 LEU A C 1
ATOM 1460 O O . LEU A 1 183 ? 6.064 -12.976 3.196 1.00 98.06 183 LEU A O 1
ATOM 1464 N N . LEU A 1 184 ? 7.883 -13.993 4.018 1.00 98.38 184 LEU A N 1
ATOM 1465 C CA . LEU A 1 184 ? 7.132 -14.952 4.833 1.00 98.38 184 LEU A CA 1
ATOM 1466 C C . LEU A 1 184 ? 6.389 -14.258 5.982 1.00 98.38 184 LEU A C 1
ATOM 1468 O O . LEU A 1 184 ? 5.217 -14.565 6.200 1.00 98.38 184 LEU A O 1
ATOM 1472 N N . LEU A 1 185 ? 7.023 -13.300 6.670 1.00 98.19 185 LEU A N 1
ATOM 1473 C CA . LEU A 1 185 ? 6.367 -12.479 7.698 1.00 98.19 185 LEU A CA 1
ATOM 1474 C C . LEU A 1 185 ? 5.180 -11.703 7.115 1.00 98.19 185 LEU A C 1
ATOM 1476 O O . LEU A 1 185 ? 4.084 -11.735 7.675 1.00 98.19 185 LEU A O 1
ATOM 1480 N N . LEU A 1 186 ? 5.371 -11.073 5.951 1.00 98.25 186 LEU A N 1
ATOM 1481 C CA . LEU A 1 186 ? 4.294 -10.393 5.236 1.00 98.25 186 LEU A CA 1
ATOM 1482 C C . LEU A 1 186 ? 3.144 -11.351 4.908 1.00 98.25 186 LEU A C 1
ATOM 1484 O O . LEU A 1 186 ? 1.990 -11.033 5.179 1.00 98.25 186 LEU A O 1
ATOM 1488 N N . GLY A 1 187 ? 3.443 -12.531 4.360 1.00 98.38 187 GLY A N 1
ATOM 1489 C CA . GLY A 1 187 ? 2.434 -13.529 4.008 1.00 98.38 187 GLY A CA 1
ATOM 1490 C C . GLY A 1 187 ? 1.642 -14.035 5.217 1.00 98.38 187 GLY A C 1
ATOM 1491 O O . GLY A 1 187 ? 0.427 -14.205 5.120 1.00 98.38 187 GLY A O 1
ATOM 1492 N N . GLN A 1 188 ? 2.303 -14.235 6.361 1.00 98.56 188 GLN A N 1
ATOM 1493 C CA . GLN A 1 188 ? 1.654 -14.626 7.617 1.00 98.56 188 GLN A CA 1
ATOM 1494 C C . GLN A 1 188 ? 0.707 -13.540 8.136 1.00 98.56 188 GLN A C 1
ATOM 1496 O O . GLN A 1 188 ? -0.409 -13.852 8.550 1.00 98.56 188 GLN A O 1
ATOM 1501 N N . TRP A 1 189 ? 1.121 -12.272 8.078 1.00 98.56 189 TRP A N 1
ATOM 1502 C CA . TRP A 1 189 ? 0.290 -11.142 8.492 1.00 98.56 189 TRP A CA 1
ATOM 1503 C C . TRP A 1 189 ? -0.884 -10.888 7.531 1.00 98.56 189 TRP A C 1
ATOM 1505 O O . TRP A 1 189 ? -2.013 -10.670 7.982 1.00 98.56 189 TRP A O 1
ATOM 1515 N N . TYR A 1 190 ? -0.627 -10.940 6.221 1.00 98.50 190 TYR A N 1
ATOM 1516 C CA . TYR A 1 190 ? -1.579 -10.567 5.176 1.00 98.50 190 TYR A CA 1
ATOM 1517 C C . TYR A 1 190 ? -2.649 -11.629 4.935 1.00 98.50 190 TYR A C 1
ATOM 1519 O O . TYR A 1 190 ? -3.814 -11.284 4.762 1.00 98.50 190 TYR A O 1
ATOM 1527 N N . ARG A 1 191 ? -2.292 -12.921 4.949 1.00 98.44 191 ARG A N 1
ATOM 1528 C CA . ARG A 1 191 ? -3.217 -14.018 4.618 1.00 98.44 191 ARG A CA 1
ATOM 1529 C C . ARG A 1 191 ? -4.561 -13.949 5.358 1.00 98.44 191 ARG A C 1
ATOM 1531 O O . ARG A 1 191 ? -5.576 -14.005 4.671 1.00 98.44 191 ARG A O 1
ATOM 1538 N N . PRO A 1 192 ? -4.620 -13.812 6.696 1.00 98.56 192 PRO A N 1
ATOM 1539 C CA . PRO A 1 192 ? -5.905 -13.745 7.387 1.00 98.56 192 PRO A CA 1
ATOM 1540 C C . PRO A 1 192 ? -6.630 -12.407 7.175 1.00 98.56 192 PRO A C 1
ATOM 1542 O O . PRO A 1 192 ? -7.792 -12.295 7.531 1.00 98.56 192 PRO A O 1
ATOM 1545 N N . ARG A 1 193 ? -5.964 -11.390 6.613 1.00 98.56 193 ARG A N 1
ATOM 1546 C CA . ARG A 1 193 ? -6.515 -10.045 6.394 1.00 98.56 193 ARG A CA 1
ATOM 1547 C C . ARG A 1 193 ? -6.868 -9.742 4.939 1.00 98.56 193 ARG A C 1
ATOM 1549 O O . ARG A 1 193 ? -7.408 -8.678 4.660 1.00 98.56 193 ARG A O 1
ATOM 1556 N N . HIS A 1 194 ? -6.545 -10.646 4.016 1.00 98.12 194 HIS A N 1
ATOM 1557 C CA . HIS A 1 194 ? -6.616 -10.424 2.571 1.00 98.12 194 HIS A CA 1
ATOM 1558 C C . HIS A 1 194 ? -7.966 -9.847 2.118 1.00 98.12 194 HIS A C 1
ATOM 1560 O O . HIS A 1 194 ? -7.998 -8.891 1.345 1.00 98.12 194 HIS A O 1
ATOM 1566 N N . GLU A 1 195 ? -9.081 -10.380 2.624 1.00 98.25 195 GLU A N 1
ATOM 1567 C CA . GLU A 1 195 ? -10.423 -9.927 2.235 1.00 98.25 195 GLU A CA 1
ATOM 1568 C C . GLU A 1 195 ? -10.728 -8.478 2.641 1.00 98.25 195 GLU A C 1
ATOM 1570 O O . GLU A 1 195 ? -11.393 -7.772 1.888 1.00 98.25 195 GLU A O 1
ATOM 1575 N N . PHE A 1 196 ? -10.175 -8.002 3.762 1.00 98.44 196 PHE A N 1
ATOM 1576 C CA . PHE A 1 196 ? -10.346 -6.625 4.245 1.00 98.44 196 PHE A CA 1
ATOM 1577 C C . PHE A 1 196 ? -9.574 -5.598 3.415 1.00 98.44 196 PHE A C 1
ATOM 1579 O O . PHE A 1 196 ? -9.786 -4.402 3.576 1.00 98.44 196 PHE A O 1
ATOM 1586 N N . PHE A 1 197 ? -8.681 -6.055 2.537 1.00 98.25 197 PHE A N 1
ATOM 1587 C CA . PHE A 1 197 ? -7.948 -5.202 1.607 1.00 98.25 197 PHE A CA 1
ATOM 1588 C C . PHE A 1 197 ? -8.443 -5.353 0.169 1.00 98.25 197 PHE A C 1
ATOM 1590 O O . PHE A 1 197 ? -8.536 -4.365 -0.546 1.00 98.25 197 PHE A O 1
ATOM 1597 N N . VAL A 1 198 ? -8.753 -6.576 -0.272 1.00 97.38 198 VAL A N 1
ATOM 1598 C CA . VAL A 1 198 ? -9.130 -6.846 -1.671 1.00 97.38 198 VAL A CA 1
ATOM 1599 C C . VAL A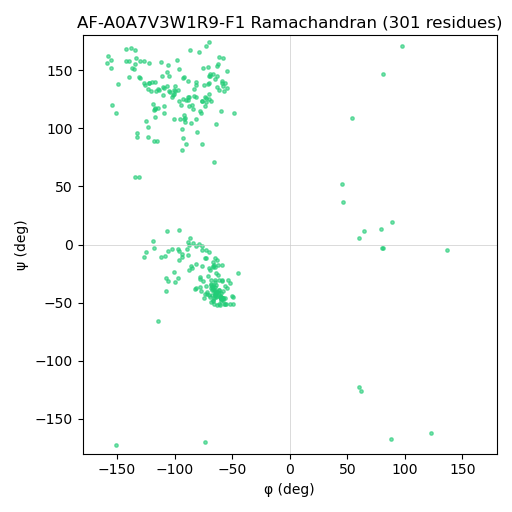 1 198 ? -10.589 -6.520 -1.957 1.00 97.38 198 VAL A C 1
ATOM 1601 O O . VAL A 1 198 ? -10.896 -6.023 -3.037 1.00 97.38 198 VAL A O 1
ATOM 1604 N N . ASN A 1 199 ? -11.483 -6.784 -1.003 1.00 98.06 199 ASN A N 1
ATOM 1605 C CA . ASN A 1 199 ? -12.918 -6.566 -1.188 1.00 98.06 199 ASN A CA 1
ATOM 1606 C C . ASN A 1 199 ? -13.384 -5.219 -0.622 1.00 98.06 199 ASN A C 1
ATOM 1608 O O . ASN A 1 199 ? -14.558 -4.876 -0.763 1.00 98.06 199 ASN A O 1
ATOM 1612 N N . ALA A 1 200 ? -12.495 -4.487 0.054 1.00 98.12 200 ALA A N 1
ATOM 1613 C CA . ALA A 1 200 ? -12.812 -3.195 0.632 1.00 98.12 200 ALA A CA 1
ATOM 1614 C C . ALA A 1 200 ? -12.475 -2.050 -0.331 1.00 98.12 200 ALA A C 1
ATOM 1616 O O . ALA A 1 200 ? -11.461 -2.071 -1.024 1.00 98.12 200 ALA A O 1
ATOM 1617 N N . GLU A 1 201 ? -13.306 -1.014 -0.326 1.00 97.81 201 GLU A N 1
ATOM 1618 C CA . GLU A 1 201 ? -13.101 0.210 -1.097 1.00 97.81 201 GLU A CA 1
ATOM 1619 C C . GLU A 1 201 ? -12.644 1.341 -0.166 1.00 97.81 201 GLU A C 1
ATOM 1621 O O . GLU A 1 201 ? -13.267 1.559 0.877 1.00 97.81 201 GLU A O 1
ATOM 1626 N N . PRO A 1 202 ? -11.585 2.100 -0.494 1.00 97.62 202 PRO A N 1
ATOM 1627 C CA . PRO A 1 202 ? -11.150 3.207 0.352 1.00 97.62 202 PRO A CA 1
ATOM 1628 C C . PRO A 1 202 ? -12.213 4.312 0.410 1.00 97.62 202 PRO A C 1
ATOM 1630 O O . PRO A 1 202 ? -12.832 4.657 -0.598 1.00 97.62 202 PRO A O 1
ATOM 1633 N N . ILE A 1 203 ? -12.384 4.941 1.574 1.00 97.31 203 ILE A N 1
ATOM 1634 C CA . ILE A 1 203 ? -13.248 6.120 1.696 1.00 97.31 203 ILE A CA 1
ATOM 1635 C C . ILE A 1 203 ? -12.415 7.369 1.408 1.00 97.31 203 ILE A C 1
ATOM 1637 O O . ILE A 1 203 ? -11.387 7.623 2.047 1.00 97.31 203 ILE A O 1
ATOM 1641 N N . ALA A 1 204 ? -12.865 8.168 0.442 1.00 96.88 204 ALA A N 1
ATOM 1642 C CA . ALA A 1 204 ? -12.241 9.440 0.108 1.00 96.88 204 ALA A CA 1
ATOM 1643 C C . ALA A 1 204 ? -12.609 10.509 1.150 1.00 96.88 204 ALA A C 1
ATOM 1645 O O . ALA A 1 204 ? -13.778 10.796 1.388 1.00 96.88 204 ALA A O 1
ATOM 1646 N N . TYR A 1 205 ? -11.595 11.115 1.766 1.00 96.94 205 TYR A N 1
ATOM 1647 C CA . TYR A 1 205 ? -11.731 12.252 2.680 1.00 96.94 205 TYR A CA 1
ATOM 1648 C C . TYR A 1 205 ? -10.428 13.052 2.711 1.00 96.94 205 TYR A C 1
ATOM 1650 O O . TYR A 1 205 ? -9.345 12.501 2.500 1.00 96.94 205 TYR A O 1
ATOM 1658 N N . ALA A 1 206 ? -10.520 14.350 2.994 1.00 94.69 206 ALA A N 1
ATOM 1659 C CA . ALA A 1 206 ? -9.349 15.213 3.100 1.00 94.69 206 ALA A CA 1
ATOM 1660 C C . ALA A 1 206 ? -8.508 14.889 4.349 1.00 94.69 206 ALA A C 1
ATOM 1662 O O . ALA A 1 206 ? -9.049 14.576 5.407 1.00 94.69 206 ALA A O 1
ATOM 1663 N N . GLY A 1 207 ? -7.184 15.025 4.237 1.00 93.88 207 GLY A N 1
ATOM 1664 C CA . GLY A 1 207 ? -6.250 14.832 5.352 1.00 93.88 207 GLY A CA 1
ATOM 1665 C C . GLY A 1 207 ? -5.778 13.388 5.546 1.00 93.88 207 GLY A C 1
ATOM 1666 O O . GLY A 1 207 ? -5.932 12.540 4.669 1.00 93.88 207 GLY A O 1
ATOM 1667 N N . ASP A 1 208 ? -5.155 13.130 6.695 1.00 94.44 208 ASP A N 1
ATOM 1668 C CA . ASP A 1 208 ? -4.531 11.853 7.066 1.00 94.44 208 ASP A CA 1
ATOM 1669 C C . ASP A 1 208 ? -5.332 11.063 8.117 1.00 94.44 208 ASP A C 1
ATOM 1671 O O . ASP A 1 208 ? -4.829 10.113 8.703 1.00 94.44 208 ASP A O 1
ATOM 1675 N N . CYS A 1 209 ? -6.572 11.463 8.393 1.00 97.19 209 CYS A N 1
ATOM 1676 C CA . CYS A 1 209 ? -7.436 10.819 9.376 1.00 97.19 209 CYS A CA 1
ATOM 1677 C C . CYS A 1 209 ? -8.900 10.961 8.943 1.00 97.19 209 CYS A C 1
ATOM 1679 O O . CYS A 1 209 ? -9.266 12.053 8.494 1.00 97.19 209 CYS A O 1
ATOM 1681 N N . PRO A 1 210 ? -9.741 9.915 9.073 1.00 97.56 210 PRO A N 1
ATOM 1682 C CA . PRO A 1 210 ? -11.158 10.033 8.772 1.00 97.56 210 PRO A CA 1
ATOM 1683 C C . PRO A 1 210 ? -11.805 11.120 9.644 1.00 97.56 210 PRO A C 1
ATOM 1685 O O . PRO A 1 210 ? -11.462 11.230 10.831 1.00 97.56 210 PRO A O 1
ATOM 1688 N N . PRO A 1 211 ? -12.729 11.927 9.092 1.00 97.12 211 PRO A N 1
ATOM 1689 C CA . PRO A 1 211 ? -13.448 12.936 9.857 1.00 97.12 211 PRO A CA 1
ATOM 1690 C C . PRO A 1 211 ? -14.134 12.330 11.084 1.00 97.12 211 PRO A C 1
ATOM 1692 O O . PRO A 1 211 ? -14.764 11.279 10.996 1.00 97.12 211 PRO A O 1
ATOM 1695 N N . GLY A 1 212 ? -14.003 12.990 12.235 1.00 97.12 212 GLY A N 1
ATOM 1696 C CA . GLY A 1 212 ? -14.634 12.544 13.480 1.00 97.12 212 GLY A CA 1
ATOM 1697 C C . GLY A 1 212 ? -13.916 11.415 14.222 1.00 97.12 212 GLY A C 1
ATOM 1698 O O . GLY A 1 212 ? -14.340 11.065 15.316 1.00 97.12 212 GLY A O 1
ATOM 1699 N N . VAL A 1 213 ? -12.819 10.859 13.696 1.00 98.25 213 VAL A N 1
ATOM 1700 C CA . VAL A 1 213 ? -12.067 9.801 14.390 1.00 98.25 213 VAL A CA 1
ATOM 1701 C C . VAL A 1 213 ? -10.929 10.398 15.224 1.00 98.25 213 VAL A C 1
ATOM 1703 O O . VAL A 1 213 ? -10.087 11.142 14.717 1.00 98.25 213 VAL A O 1
ATOM 1706 N N . SER A 1 214 ? -10.891 10.090 16.521 1.00 98.12 214 SER A N 1
ATOM 1707 C CA . SER A 1 214 ? -9.902 10.621 17.470 1.00 98.12 214 SER A CA 1
ATOM 1708 C C . SER A 1 214 ? -9.604 9.654 18.630 1.00 98.12 214 SER A C 1
ATOM 1710 O O . SER A 1 214 ? -10.024 8.501 18.606 1.00 98.12 214 SER A O 1
ATOM 1712 N N . GLY A 1 215 ? -8.828 10.087 19.635 1.00 97.69 215 GLY A N 1
ATOM 1713 C CA . GLY A 1 215 ? -8.539 9.275 20.830 1.00 97.69 215 GLY A CA 1
ATOM 1714 C C . GLY A 1 215 ? -7.309 8.359 20.737 1.00 97.69 215 GLY A C 1
ATOM 1715 O O . GLY A 1 215 ? -7.155 7.427 21.524 1.00 97.69 215 GLY A O 1
ATOM 1716 N N . PHE A 1 216 ? -6.404 8.645 19.797 1.00 97.75 216 PHE A N 1
ATOM 1717 C CA . PHE A 1 216 ? -5.121 7.957 19.619 1.00 97.75 216 PHE A CA 1
ATOM 1718 C C . PHE A 1 216 ? -3.963 8.956 19.433 1.00 97.75 216 PHE A C 1
ATOM 1720 O O . PHE A 1 216 ? -4.161 10.120 19.074 1.00 97.75 216 PHE A O 1
ATOM 1727 N N . SER A 1 217 ? -2.724 8.504 19.651 1.00 97.31 217 SER A N 1
ATOM 1728 C CA . SER A 1 217 ? -1.514 9.298 19.386 1.00 97.31 217 SER A CA 1
ATOM 1729 C C . SER A 1 217 ? -1.203 9.319 17.888 1.00 97.31 217 SER A C 1
ATOM 1731 O O . SER A 1 217 ? -0.774 8.308 17.344 1.00 97.31 217 SER A O 1
ATOM 1733 N N . LYS A 1 218 ? -1.306 10.476 17.216 1.00 96.12 218 LYS A N 1
ATOM 1734 C CA . LYS A 1 218 ? -0.919 10.634 15.790 1.00 96.12 218 LYS A CA 1
ATOM 1735 C C . LYS A 1 218 ? 0.579 10.403 15.512 1.00 96.12 218 LYS A C 1
ATOM 1737 O O . LYS A 1 218 ? 1.031 10.305 14.364 1.00 96.12 218 LYS A O 1
ATOM 1742 N N . LYS A 1 219 ? 1.402 10.368 16.565 1.00 95.69 219 LYS A N 1
ATOM 1743 C CA . LYS A 1 219 ? 2.822 10.006 16.471 1.00 95.69 219 LYS A CA 1
ATOM 1744 C C . LYS A 1 219 ? 2.999 8.492 16.356 1.00 95.69 219 LYS A C 1
ATOM 1746 O O . LYS A 1 219 ? 3.885 8.042 15.637 1.00 95.69 219 LYS A O 1
ATOM 1751 N N . ASP A 1 220 ? 2.166 7.734 17.047 1.00 97.00 220 ASP A N 1
ATOM 1752 C CA . ASP A 1 220 ? 2.298 6.283 17.137 1.00 97.00 220 ASP A CA 1
ATOM 1753 C C . ASP A 1 220 ? 1.341 5.562 16.189 1.00 97.00 220 ASP A C 1
ATOM 1755 O O . ASP A 1 220 ? 1.650 4.462 15.758 1.00 97.00 220 ASP A O 1
ATOM 1759 N N . PHE A 1 221 ? 0.236 6.203 15.802 1.00 98.12 221 PHE A N 1
ATOM 1760 C CA . PHE A 1 221 ? -0.803 5.600 14.978 1.00 98.12 221 PHE A CA 1
ATOM 1761 C C . PHE A 1 221 ? -1.310 6.535 13.879 1.00 98.12 221 PHE A C 1
ATOM 1763 O O . PHE A 1 221 ? -1.318 7.761 14.032 1.00 98.12 221 PHE A O 1
ATOM 1770 N N . GLY A 1 222 ? -1.767 5.935 12.786 1.00 97.94 222 GLY A N 1
ATOM 1771 C CA . GLY A 1 222 ? -2.592 6.558 11.756 1.00 97.94 222 GLY A CA 1
ATOM 1772 C C . GLY A 1 222 ? -3.889 5.780 11.600 1.00 97.94 222 GLY A C 1
ATOM 1773 O O . GLY A 1 222 ? -3.937 4.601 11.939 1.00 97.94 222 GLY A O 1
ATOM 1774 N N . VAL A 1 223 ? -4.939 6.430 11.102 1.00 98.44 223 VAL A N 1
ATOM 1775 C CA . VAL A 1 223 ? -6.216 5.757 10.841 1.00 98.44 223 VAL A CA 1
ATOM 1776 C C . VAL A 1 223 ? -6.601 5.942 9.384 1.00 98.44 223 VAL A C 1
ATOM 1778 O O . VAL A 1 223 ? -6.538 7.057 8.865 1.00 98.44 223 VAL A O 1
ATOM 1781 N N . VAL A 1 224 ? -7.013 4.856 8.736 1.00 98.38 224 VAL A N 1
ATOM 1782 C CA . VAL A 1 224 ? -7.636 4.878 7.409 1.00 98.38 224 VAL A CA 1
ATOM 1783 C C . VAL A 1 224 ? -9.014 4.239 7.485 1.00 98.38 224 VAL A C 1
ATOM 1785 O O . VAL A 1 224 ? -9.181 3.234 8.170 1.00 98.38 224 VAL A O 1
ATOM 1788 N N . ALA A 1 225 ? -9.997 4.819 6.797 1.00 98.25 225 ALA A N 1
ATOM 1789 C CA . ALA A 1 225 ? -11.323 4.224 6.679 1.00 98.25 225 ALA A CA 1
ATOM 1790 C C . ALA A 1 225 ? -11.556 3.651 5.277 1.00 98.25 225 ALA A C 1
ATOM 1792 O O . ALA A 1 225 ? -11.261 4.301 4.268 1.00 98.25 225 ALA A O 1
ATOM 1793 N N . SER A 1 226 ? -12.129 2.454 5.229 1.00 98.31 226 SER A N 1
ATOM 1794 C CA . SER A 1 226 ? -12.584 1.784 4.012 1.00 98.31 226 SER A CA 1
ATOM 1795 C C . SER A 1 226 ? -13.988 1.200 4.224 1.00 98.31 226 SER A C 1
ATOM 1797 O O . SER A 1 226 ? -14.530 1.182 5.335 1.00 98.31 226 SER A O 1
ATOM 1799 N N . ARG A 1 227 ? -14.632 0.786 3.137 1.00 97.81 227 ARG A N 1
ATOM 1800 C CA . ARG A 1 227 ? -15.973 0.204 3.103 1.00 97.81 227 ARG A CA 1
ATOM 1801 C C . ARG A 1 227 ? -15.877 -1.250 2.669 1.00 97.81 227 ARG A C 1
ATOM 1803 O O . ARG A 1 227 ? -15.251 -1.525 1.657 1.00 97.81 227 ARG A O 1
ATOM 1810 N N . LEU A 1 228 ? -16.557 -2.149 3.375 1.00 97.38 228 LEU A N 1
ATOM 1811 C CA . LEU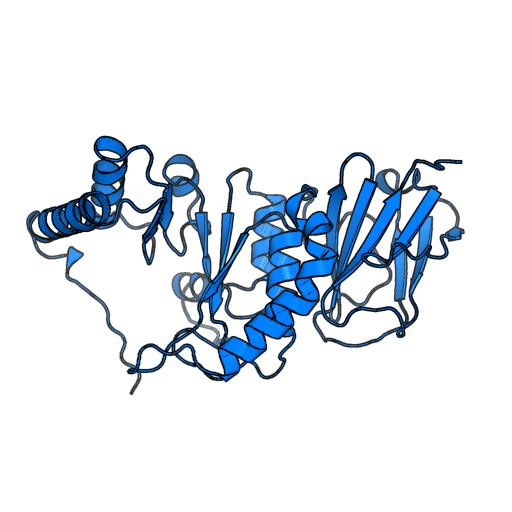 A 1 228 ? -16.697 -3.555 2.989 1.00 97.38 228 LEU A CA 1
ATOM 1812 C C . LEU A 1 228 ? -18.190 -3.884 2.882 1.00 97.38 228 LEU A C 1
ATOM 1814 O O . LEU A 1 228 ? -18.840 -4.194 3.878 1.00 97.38 228 LEU A O 1
ATOM 1818 N N . GLY A 1 229 ? -18.757 -3.747 1.681 1.00 96.12 229 GLY A N 1
ATOM 1819 C CA . GLY A 1 229 ? -20.212 -3.773 1.503 1.00 96.12 229 GLY A CA 1
ATOM 1820 C C . GLY A 1 229 ? -20.887 -2.646 2.295 1.00 96.12 229 GLY A C 1
ATOM 1821 O O . GLY A 1 229 ? -20.541 -1.479 2.130 1.00 96.12 229 GLY A O 1
ATOM 1822 N N . GLU A 1 230 ? -21.817 -2.991 3.186 1.00 95.31 230 GLU A N 1
ATOM 1823 C CA . GLU A 1 230 ? -22.475 -2.015 4.072 1.00 95.31 230 GLU A CA 1
ATOM 1824 C C . GLU A 1 230 ? -21.643 -1.662 5.312 1.00 95.31 230 GLU A C 1
ATOM 1826 O O . GLU A 1 230 ? -21.884 -0.636 5.949 1.00 95.31 230 GLU A O 1
ATOM 1831 N N . ASP A 1 231 ? -20.635 -2.469 5.644 1.00 96.94 231 ASP A N 1
ATOM 1832 C CA . ASP A 1 231 ? -19.809 -2.260 6.827 1.00 96.94 231 ASP A CA 1
ATOM 1833 C C . ASP A 1 231 ? -18.754 -1.162 6.597 1.00 96.94 231 ASP A C 1
ATOM 1835 O O . ASP A 1 231 ? -18.459 -0.731 5.471 1.00 96.94 231 ASP A O 1
ATOM 1839 N N . ARG A 1 232 ? -18.154 -0.691 7.692 1.00 97.62 232 ARG A N 1
ATOM 1840 C CA . ARG A 1 232 ? -16.969 0.178 7.666 1.00 97.62 232 ARG A CA 1
ATOM 1841 C C . ARG A 1 232 ? -15.805 -0.520 8.326 1.00 97.62 232 ARG A C 1
ATOM 1843 O O . ARG A 1 232 ? -15.974 -1.148 9.365 1.00 97.62 232 ARG A O 1
ATOM 1850 N N . LEU A 1 233 ? -14.624 -0.363 7.750 1.00 98.56 233 LEU A N 1
ATOM 1851 C CA . LEU A 1 233 ? -13.379 -0.784 8.365 1.00 98.56 233 LEU A CA 1
ATOM 1852 C C . LEU A 1 233 ? -12.601 0.458 8.789 1.00 98.56 233 LEU A C 1
ATOM 1854 O O . LEU A 1 233 ? -12.472 1.414 8.023 1.00 98.56 233 LEU A O 1
ATOM 1858 N N . LEU A 1 234 ? -12.075 0.431 10.006 1.00 98.56 234 LEU A N 1
ATOM 1859 C CA . LEU A 1 234 ? -11.071 1.366 10.490 1.00 98.56 234 LEU A CA 1
ATOM 1860 C C . LEU A 1 234 ? -9.753 0.606 10.621 1.00 98.56 234 LEU A C 1
ATOM 1862 O O . LEU A 1 234 ? -9.630 -0.286 11.458 1.00 98.56 234 LEU A O 1
ATOM 1866 N N . HIS A 1 235 ? -8.783 0.970 9.791 1.00 98.75 235 HIS A N 1
ATOM 1867 C CA . HIS A 1 235 ? -7.413 0.471 9.833 1.00 98.75 235 HIS A CA 1
ATOM 1868 C C . HIS A 1 235 ? -6.585 1.386 10.727 1.00 98.75 235 HIS A C 1
ATOM 1870 O O . HIS A 1 235 ? -6.273 2.516 10.340 1.00 98.75 235 HIS A O 1
ATOM 1876 N N . LEU A 1 236 ? -6.257 0.931 11.933 1.00 98.56 236 LEU A N 1
ATOM 1877 C CA . LEU A 1 236 ? -5.389 1.645 12.861 1.00 98.56 236 LEU A CA 1
ATOM 1878 C C . LEU A 1 236 ? -3.942 1.173 12.650 1.00 98.56 236 LEU A C 1
ATOM 1880 O O . LEU A 1 236 ? -3.485 0.204 13.26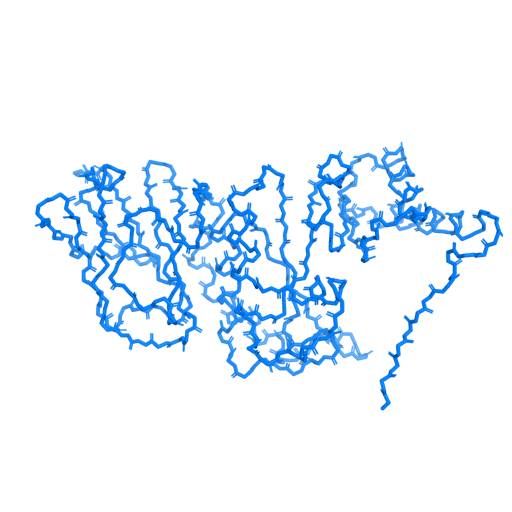3 1.00 98.56 236 LEU A O 1
ATOM 1884 N N . ILE A 1 237 ? -3.222 1.882 11.779 1.00 98.62 237 ILE A N 1
ATOM 1885 C CA . ILE A 1 237 ? -1.833 1.597 11.405 1.00 98.62 237 ILE A CA 1
ATOM 1886 C C . ILE A 1 237 ? -0.901 1.987 12.553 1.00 98.62 237 ILE A C 1
ATOM 1888 O O . ILE A 1 237 ? -0.820 3.161 12.915 1.00 98.62 237 ILE A O 1
ATOM 1892 N N . ASN A 1 238 ? -0.161 1.029 13.107 1.00 98.25 238 ASN A N 1
ATOM 1893 C CA . ASN A 1 238 ? 0.716 1.226 14.261 1.00 98.25 238 ASN A CA 1
ATOM 1894 C C . ASN A 1 238 ? 2.134 1.615 13.828 1.00 98.25 238 ASN A C 1
ATOM 1896 O O . ASN A 1 238 ? 3.009 0.769 13.694 1.00 98.25 238 ASN A O 1
ATOM 1900 N N . PHE A 1 239 ? 2.389 2.902 13.612 1.00 97.12 239 PHE A N 1
ATOM 1901 C CA . PHE A 1 239 ? 3.671 3.407 13.117 1.00 97.12 239 PHE A CA 1
ATOM 1902 C C . PHE A 1 239 ? 4.876 3.067 13.990 1.00 97.12 239 PHE A C 1
ATOM 1904 O O . PHE A 1 239 ? 5.975 2.944 13.454 1.00 97.12 239 PHE A O 1
ATOM 1911 N N . SER A 1 240 ? 4.699 2.966 15.308 1.00 95.56 240 SER A N 1
ATOM 1912 C CA . SER A 1 240 ? 5.809 2.739 16.240 1.00 95.56 240 SER A CA 1
ATOM 1913 C C . SER A 1 240 ? 5.923 1.299 16.733 1.00 95.56 240 SER A C 1
ATOM 1915 O O . SER A 1 240 ? 6.849 0.997 17.484 1.00 95.56 240 SER A O 1
ATOM 1917 N N . GLY A 1 241 ? 4.988 0.421 16.357 1.00 94.75 241 GLY A N 1
ATOM 1918 C CA . GLY A 1 241 ? 4.892 -0.941 16.885 1.00 94.75 241 GLY A CA 1
ATOM 1919 C C . GLY A 1 241 ? 4.572 -1.006 18.378 1.00 94.75 241 GLY A C 1
ATOM 1920 O O . GLY A 1 241 ? 4.702 -2.066 18.986 1.00 94.75 241 GLY A O 1
ATOM 1921 N N . LYS A 1 242 ? 4.191 0.117 18.995 1.00 93.50 242 LYS A N 1
ATOM 1922 C CA . LYS A 1 242 ? 3.929 0.180 20.431 1.00 93.50 242 LYS A CA 1
A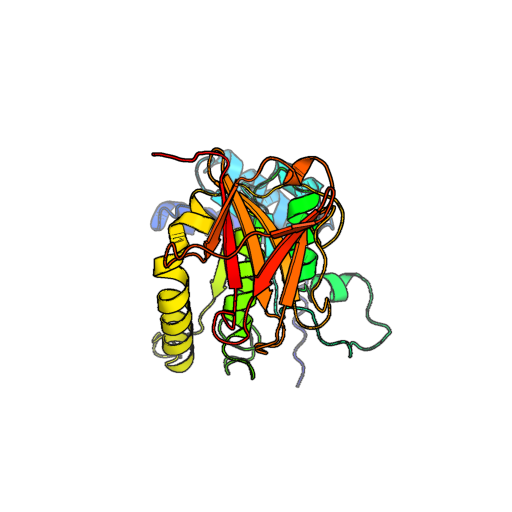TOM 1923 C C . LYS A 1 242 ? 2.538 -0.338 20.746 1.00 93.50 242 LYS A C 1
ATOM 1925 O O . LYS A 1 242 ? 1.567 0.003 20.077 1.00 93.50 242 LYS A O 1
ATOM 1930 N N . SER A 1 243 ? 2.436 -1.077 21.839 1.00 94.69 243 SER A N 1
ATOM 1931 C CA . SER A 1 243 ? 1.161 -1.368 22.484 1.00 94.69 243 SER A CA 1
ATOM 1932 C C . SER A 1 243 ? 0.839 -0.247 23.475 1.00 94.69 243 SER A C 1
ATOM 1934 O O . SER A 1 243 ? 1.662 0.096 24.324 1.00 94.69 243 SER A O 1
ATOM 1936 N N . ALA A 1 244 ? -0.349 0.342 23.371 1.00 95.25 244 ALA A N 1
ATOM 1937 C CA . ALA A 1 244 ? -0.831 1.395 24.259 1.00 95.25 244 ALA A CA 1
ATOM 1938 C C . ALA A 1 244 ? -2.329 1.211 24.525 1.00 95.25 244 ALA A C 1
ATOM 1940 O O . ALA A 1 244 ? -3.024 0.571 23.742 1.00 95.25 244 ALA A O 1
ATOM 1941 N N . GLN A 1 245 ? -2.829 1.765 25.629 1.00 97.38 245 GLN A N 1
ATOM 1942 C CA . GLN A 1 245 ? -4.272 1.870 25.825 1.00 97.38 245 GLN A CA 1
ATOM 1943 C C . GLN A 1 245 ? -4.794 2.956 24.881 1.00 97.38 245 GLN A C 1
ATOM 1945 O O . GLN A 1 245 ? -4.292 4.081 24.901 1.00 97.38 245 GLN A O 1
ATOM 1950 N N . ILE A 1 246 ? -5.790 2.622 24.066 1.00 98.00 246 ILE A N 1
ATOM 1951 C CA . ILE A 1 246 ? -6.432 3.556 23.136 1.00 98.00 246 ILE A CA 1
ATOM 1952 C C . ILE A 1 246 ? -7.920 3.588 23.460 1.00 98.00 246 ILE A C 1
ATOM 1954 O O . ILE A 1 246 ? -8.525 2.554 23.734 1.00 98.00 246 ILE A O 1
ATOM 1958 N N . GLN A 1 247 ? -8.516 4.773 23.435 1.00 98.12 247 GLN A N 1
ATOM 1959 C CA . GLN A 1 247 ? -9.965 4.927 23.473 1.00 98.12 247 GLN A CA 1
ATOM 1960 C C . GLN A 1 247 ? -10.367 5.609 22.176 1.00 98.12 247 GLN A C 1
ATOM 1962 O O . GLN A 1 247 ? -10.360 6.833 22.088 1.00 98.12 247 GLN A O 1
ATOM 1967 N N . LEU A 1 248 ? -10.640 4.806 21.148 1.00 98.19 248 LEU A N 1
ATOM 1968 C CA . LEU A 1 248 ? -10.991 5.333 19.839 1.00 98.19 248 LEU A CA 1
ATOM 1969 C C . LEU A 1 248 ? -12.363 5.994 19.945 1.00 98.19 248 LEU A C 1
ATOM 1971 O O . LEU A 1 248 ? -13.329 5.361 20.369 1.00 98.19 248 LEU A O 1
ATOM 1975 N N . ARG A 1 249 ? -12.432 7.269 19.583 1.00 98.12 249 ARG A N 1
ATOM 1976 C CA . ARG A 1 249 ? -13.650 8.070 19.619 1.00 98.12 249 ARG A CA 1
ATOM 1977 C C . ARG A 1 249 ? -14.103 8.349 18.194 1.00 98.12 249 ARG A C 1
ATOM 1979 O O . ARG A 1 249 ? -13.295 8.798 17.384 1.00 98.12 249 ARG A O 1
ATOM 1986 N N . LEU A 1 250 ? -15.372 8.074 17.913 1.00 97.88 250 LEU A N 1
ATOM 1987 C CA . LEU A 1 250 ? -16.015 8.291 16.621 1.00 97.88 250 LEU A CA 1
ATOM 1988 C C . LEU A 1 250 ? -17.130 9.327 16.801 1.00 97.88 250 LEU A C 1
ATOM 1990 O O . LEU A 1 250 ? -18.141 9.052 17.448 1.00 97.88 250 LEU A O 1
ATOM 1994 N N . ASP A 1 251 ? -16.916 10.521 16.260 1.00 96.31 251 ASP A N 1
ATOM 1995 C CA . ASP A 1 251 ? -17.779 11.691 16.405 1.00 96.31 251 ASP A CA 1
ATOM 1996 C C . ASP A 1 251 ? -18.488 12.042 15.095 1.00 96.31 251 ASP A C 1
ATOM 1998 O O . ASP A 1 251 ? -17.859 12.146 14.044 1.00 96.31 251 ASP A O 1
ATOM 2002 N N . GLY A 1 252 ? -19.783 12.345 15.167 1.00 89.88 252 GLY A N 1
ATOM 2003 C CA . GLY A 1 252 ? -20.550 12.874 14.038 1.00 89.88 252 GLY A CA 1
ATOM 2004 C C . GLY A 1 252 ? -21.362 11.828 13.272 1.00 89.88 252 GLY A C 1
ATOM 2005 O O . GLY A 1 252 ? -21.262 10.622 13.493 1.00 89.88 252 GLY A O 1
ATOM 2006 N N . GLY A 1 253 ? -22.212 12.320 12.364 1.00 81.69 253 GLY A N 1
ATOM 2007 C CA . GLY A 1 253 ? -23.315 11.546 11.781 1.00 81.69 253 GLY A CA 1
ATOM 2008 C C . GLY A 1 253 ? -22.904 10.296 11.000 1.00 81.69 253 GLY A C 1
ATOM 2009 O O . GLY A 1 253 ? -23.631 9.308 11.033 1.00 81.69 253 GLY A O 1
ATOM 2010 N N . GLU A 1 254 ? -21.728 10.290 10.366 1.00 87.69 254 GLU A N 1
ATOM 2011 C CA . GLU A 1 254 ? -21.231 9.117 9.625 1.00 87.69 254 GLU A CA 1
ATOM 2012 C C . GLU A 1 254 ? -20.954 7.910 10.546 1.00 87.69 254 GLU A C 1
ATOM 2014 O O . GLU A 1 254 ? -20.934 6.761 10.097 1.00 87.69 254 GLU A O 1
ATOM 2019 N N . TRP A 1 255 ? -20.808 8.154 11.854 1.00 92.56 255 TRP A N 1
ATOM 2020 C CA . TRP A 1 255 ? -20.523 7.130 12.856 1.00 92.56 255 TRP A CA 1
ATOM 2021 C C . TRP A 1 255 ? -21.708 6.812 13.780 1.00 92.56 255 TRP A C 1
ATOM 2023 O O . TRP A 1 255 ? -21.662 5.826 14.505 1.00 92.56 255 TRP A O 1
ATOM 2033 N N . GLY A 1 256 ? -22.795 7.586 13.764 1.00 84.06 256 GLY A N 1
ATOM 2034 C CA . GLY A 1 256 ? -23.887 7.426 14.738 1.00 84.06 256 GLY A CA 1
ATOM 2035 C C . GLY A 1 256 ? -24.735 6.152 14.580 1.00 84.06 256 GLY A C 1
ATOM 2036 O O . GLY A 1 256 ? -25.402 5.735 15.528 1.00 84.06 256 GLY A O 1
ATOM 2037 N N . GLY A 1 257 ? -24.720 5.529 13.397 1.00 87.50 257 GLY A N 1
ATOM 2038 C CA . GLY A 1 257 ? -25.579 4.387 13.050 1.00 87.50 257 GLY A CA 1
ATOM 2039 C C . GLY A 1 257 ? -25.013 2.999 13.369 1.00 87.50 257 GLY A C 1
ATOM 2040 O O . GLY A 1 257 ? -25.700 2.008 13.142 1.00 87.50 257 GLY A O 1
ATOM 2041 N N . TRP A 1 258 ? -23.777 2.893 13.862 1.00 92.69 258 TRP A N 1
ATOM 2042 C CA . TRP A 1 258 ? -23.124 1.594 14.065 1.00 92.69 258 TRP A CA 1
ATOM 2043 C C . TRP A 1 258 ? -23.533 0.960 15.398 1.00 92.69 258 TRP A C 1
ATOM 2045 O O . TRP A 1 258 ? -23.538 1.617 16.441 1.00 92.69 258 TRP A O 1
ATOM 2055 N N . HIS A 1 259 ? -23.869 -0.331 15.364 1.00 92.75 259 HIS A N 1
ATOM 2056 C CA . HIS A 1 259 ? -24.398 -1.054 16.526 1.00 92.75 259 HIS A CA 1
ATOM 2057 C C . HIS A 1 259 ? -23.406 -2.042 17.132 1.00 92.75 259 HIS A C 1
ATOM 2059 O O . HIS A 1 259 ? -23.467 -2.292 18.333 1.00 92.75 259 HIS A O 1
ATOM 2065 N N . LYS A 1 260 ? -22.497 -2.592 16.321 1.00 96.69 260 LYS A N 1
ATOM 2066 C CA . LYS A 1 260 ? -21.462 -3.524 16.776 1.00 96.69 260 LYS A CA 1
ATOM 2067 C C . LYS A 1 260 ? -20.113 -3.176 16.165 1.00 96.69 260 LYS A C 1
ATOM 2069 O O . LYS A 1 260 ? -20.043 -2.650 15.052 1.00 96.69 260 LYS A O 1
ATOM 2074 N N . ALA A 1 261 ? -19.059 -3.511 16.898 1.00 97.75 261 ALA A N 1
ATOM 2075 C CA . ALA A 1 261 ? -17.679 -3.401 16.461 1.00 97.75 261 ALA A CA 1
ATOM 2076 C C . ALA A 1 261 ? -16.986 -4.757 16.625 1.00 97.75 261 ALA A C 1
ATOM 2078 O O . ALA A 1 261 ? -17.153 -5.421 17.645 1.00 97.75 261 ALA A O 1
ATOM 2079 N N . TYR A 1 262 ? -16.189 -5.158 15.641 1.00 98.38 262 TYR A N 1
ATOM 2080 C CA . TYR A 1 262 ? -15.434 -6.407 15.653 1.00 98.38 262 TYR A CA 1
ATOM 2081 C C . TYR A 1 262 ? -13.960 -6.134 15.390 1.00 98.38 262 TYR A C 1
ATOM 2083 O O . TYR A 1 262 ? -13.612 -5.333 14.526 1.00 98.38 262 TYR A O 1
ATOM 2091 N N . LEU A 1 263 ? -13.093 -6.821 16.123 1.00 98.62 263 LEU A N 1
ATOM 2092 C CA . LEU A 1 263 ? -11.673 -6.896 15.834 1.00 98.62 263 LEU A CA 1
ATOM 2093 C C . LEU A 1 263 ? -11.432 -7.991 14.797 1.00 98.62 263 LEU A C 1
ATOM 2095 O O . LEU A 1 263 ? -11.641 -9.176 15.075 1.00 98.62 263 LEU A O 1
ATOM 2099 N N . GLU A 1 264 ? -10.946 -7.585 13.632 1.00 98.56 264 GLU A N 1
ATOM 2100 C CA . GLU A 1 264 ? -10.593 -8.476 12.535 1.00 98.56 264 GLU A CA 1
ATOM 2101 C C . GLU A 1 264 ? -9.087 -8.804 12.554 1.00 98.56 264 GLU A C 1
ATOM 2103 O O . GLU A 1 264 ? -8.280 -8.009 13.048 1.00 98.56 264 GLU A O 1
ATOM 2108 N N . PRO A 1 265 ? -8.663 -9.986 12.067 1.00 98.00 265 PRO A N 1
ATOM 2109 C CA . PRO A 1 265 ? -9.435 -11.009 11.342 1.00 98.00 265 PRO A CA 1
ATOM 2110 C C . PRO A 1 265 ? -10.134 -12.054 12.231 1.00 98.00 265 PRO A C 1
ATOM 2112 O O . PRO A 1 265 ? -10.714 -13.012 11.734 1.00 98.00 265 PRO A O 1
ATOM 2115 N N . GLY A 1 266 ? -10.029 -11.936 13.557 1.00 97.75 266 GLY A N 1
ATOM 2116 C CA . GLY A 1 266 ? -10.576 -12.929 14.488 1.00 97.75 266 GLY A CA 1
ATOM 2117 C C . GLY A 1 266 ? -12.085 -12.830 14.716 1.00 97.75 266 GLY A C 1
ATOM 2118 O O . GLY A 1 266 ? -12.603 -13.576 15.544 1.00 97.75 266 GLY A O 1
ATOM 2119 N N . HIS A 1 267 ? -12.764 -11.884 14.060 1.00 97.81 267 HIS A N 1
ATOM 2120 C CA . HIS A 1 267 ? -14.169 -11.554 14.268 1.00 97.81 267 HIS A CA 1
ATOM 2121 C C . HIS A 1 267 ? -14.574 -11.426 15.752 1.00 97.81 267 HIS A C 1
ATOM 2123 O O . HIS A 1 267 ? -15.663 -11.822 16.170 1.00 97.81 267 HIS A O 1
ATOM 2129 N N . ARG A 1 268 ? -13.682 -10.891 16.593 1.00 98.06 268 ARG A N 1
ATOM 2130 C CA . ARG A 1 268 ? -13.932 -10.795 18.036 1.00 98.06 268 ARG A CA 1
ATOM 2131 C C . ARG A 1 268 ? -14.677 -9.508 18.347 1.00 98.06 268 ARG A C 1
ATOM 2133 O O . ARG A 1 268 ? -14.132 -8.433 18.122 1.00 98.06 268 ARG A O 1
ATOM 2140 N N . GLU A 1 269 ? -15.874 -9.610 18.907 1.00 98.00 269 GLU A N 1
ATOM 2141 C CA . GLU A 1 269 ? -16.663 -8.437 19.293 1.00 98.00 269 GLU A CA 1
ATOM 2142 C C . GLU A 1 269 ? -15.893 -7.541 20.282 1.00 98.00 269 GLU A C 1
ATOM 2144 O O . GLU A 1 269 ? -15.214 -8.013 21.200 1.00 98.00 269 GLU A O 1
ATOM 2149 N N . LEU A 1 270 ? -15.953 -6.235 20.039 1.00 98.25 270 LEU A N 1
ATOM 2150 C CA . LEU A 1 270 ? -15.368 -5.183 20.859 1.00 98.25 270 LEU A CA 1
ATOM 2151 C C . LEU A 1 270 ? -16.480 -4.449 21.604 1.00 98.25 270 LEU A C 1
ATOM 2153 O O . LEU A 1 270 ? -17.584 -4.281 21.086 1.00 98.25 270 LEU A O 1
ATOM 2157 N N . ALA A 1 271 ? -16.165 -3.962 22.805 1.00 97.62 271 ALA A N 1
ATOM 2158 C CA . ALA A 1 271 ? -17.068 -3.070 23.515 1.00 97.62 271 ALA A CA 1
ATOM 2159 C C . ALA A 1 271 ? -17.284 -1.787 22.696 1.00 97.62 271 ALA A C 1
ATOM 2161 O O . ALA A 1 271 ? -16.326 -1.183 22.207 1.00 97.62 271 ALA A O 1
ATOM 2162 N N . LEU A 1 272 ? -18.547 -1.387 22.564 1.00 96.94 272 LEU A N 1
ATOM 2163 C CA . LEU A 1 272 ? -18.960 -0.159 21.901 1.00 96.94 272 LEU A CA 1
ATOM 2164 C C . LEU A 1 272 ? -19.816 0.644 22.879 1.00 96.94 272 LEU A C 1
ATOM 2166 O O . LEU A 1 272 ? -20.956 0.285 23.171 1.00 96.94 272 LEU A O 1
ATOM 2170 N N . GLU A 1 273 ? -19.253 1.720 23.409 1.00 96.88 273 GLU A N 1
ATOM 2171 C CA . GLU A 1 273 ? -19.907 2.563 24.405 1.00 96.88 273 GLU A CA 1
ATOM 2172 C C . GLU A 1 273 ? -20.475 3.812 23.728 1.00 96.88 273 GLU A C 1
ATOM 2174 O O . GLU A 1 273 ? -19.775 4.512 22.995 1.00 96.88 273 GLU A O 1
ATOM 2179 N N . LYS A 1 274 ? -21.750 4.118 23.978 1.00 95.38 274 LYS A N 1
ATOM 2180 C CA . LYS A 1 274 ? -22.364 5.375 23.532 1.00 95.38 274 LYS A CA 1
ATOM 2181 C C . LYS A 1 274 ? -22.142 6.454 24.586 1.00 95.38 274 LYS A C 1
ATOM 2183 O O . LYS A 1 274 ? -22.498 6.260 25.746 1.00 95.38 274 LYS A O 1
ATOM 2188 N N . SER A 1 275 ? -21.597 7.596 24.177 1.00 95.31 275 SER A N 1
ATOM 2189 C CA . SER A 1 275 ? -21.391 8.765 25.036 1.00 95.31 275 SER A CA 1
ATOM 2190 C C . SER A 1 275 ? -21.884 10.020 24.317 1.00 95.31 275 SER A C 1
ATOM 2192 O O . SER A 1 275 ? -21.167 10.620 23.518 1.00 95.31 275 SER A O 1
ATOM 2194 N N . GLY A 1 276 ? -23.148 10.383 24.557 1.00 92.69 276 GLY A N 1
ATOM 2195 C CA . GLY A 1 276 ? -23.834 11.416 23.775 1.00 92.69 276 GLY A CA 1
ATOM 2196 C C . GLY A 1 276 ? -23.936 11.018 22.300 1.00 92.69 276 GLY A C 1
ATOM 2197 O O . GLY A 1 276 ? -24.385 9.915 21.992 1.00 92.69 276 GLY A O 1
ATOM 2198 N N . ASP A 1 277 ? -23.467 11.897 21.413 1.00 93.06 277 ASP A N 1
ATOM 2199 C CA . ASP A 1 277 ? -23.417 11.674 19.958 1.00 93.06 277 ASP A CA 1
ATOM 2200 C C . ASP A 1 277 ? -22.144 10.940 19.493 1.00 93.06 277 ASP A C 1
ATOM 2202 O O . ASP A 1 277 ? -21.901 10.799 18.292 1.00 93.06 277 ASP A O 1
ATOM 2206 N N . SER A 1 278 ? -21.309 10.496 20.433 1.00 96.25 278 SER A N 1
ATOM 2207 C CA . SER A 1 278 ? -20.045 9.816 20.161 1.00 96.25 278 SER A CA 1
ATOM 2208 C C . SER A 1 278 ? -20.148 8.314 20.426 1.00 96.25 278 SER A C 1
ATOM 2210 O O . SER A 1 278 ? -20.781 7.879 21.394 1.00 96.25 278 SER A O 1
ATOM 2212 N N . LEU A 1 279 ? -19.440 7.521 19.622 1.00 97.00 279 LEU A N 1
ATOM 2213 C CA . LEU A 1 279 ? -19.124 6.127 19.940 1.00 97.00 279 LEU A CA 1
ATOM 2214 C C . LEU A 1 279 ? -17.695 6.028 20.475 1.00 97.00 279 LEU A C 1
ATOM 2216 O O . LEU A 1 279 ? -16.775 6.626 19.915 1.00 97.00 279 LEU A O 1
ATOM 2220 N N . LEU A 1 280 ? -17.502 5.258 21.541 1.00 97.94 280 LEU A N 1
ATOM 2221 C CA . LEU A 1 280 ? -16.201 4.980 22.139 1.00 97.94 280 LEU A CA 1
ATOM 2222 C C . LEU A 1 280 ? -15.891 3.485 22.026 1.00 97.94 280 LEU A C 1
ATOM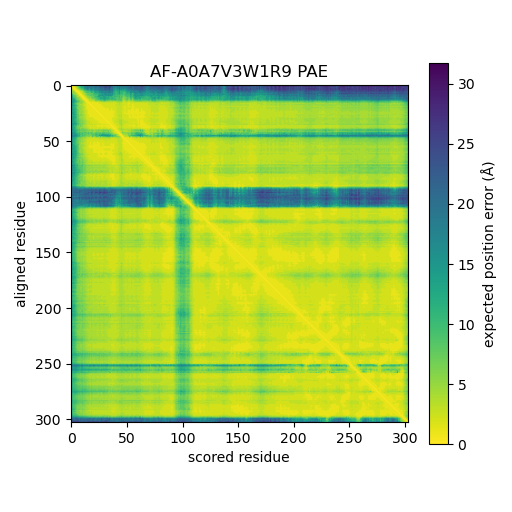 2224 O O . LEU A 1 280 ? -16.721 2.642 22.364 1.00 97.94 280 LEU A O 1
ATOM 2228 N N . ILE A 1 281 ? -14.682 3.163 21.569 1.00 98.31 281 ILE A N 1
ATOM 2229 C CA . ILE A 1 281 ? -14.175 1.792 21.449 1.00 98.31 281 ILE A CA 1
ATOM 2230 C C . ILE A 1 281 ? -12.881 1.695 22.268 1.00 98.31 281 ILE A C 1
ATOM 2232 O O . ILE A 1 281 ? -11.829 2.167 21.816 1.00 98.31 281 ILE A O 1
ATOM 2236 N N . PRO A 1 282 ? -12.921 1.126 23.486 1.00 98.19 282 PRO A N 1
ATOM 2237 C CA . PRO A 1 282 ? -11.720 0.904 24.277 1.00 98.19 282 PRO A CA 1
ATOM 2238 C C . PRO A 1 282 ? -10.900 -0.256 23.695 1.00 98.19 282 PRO A C 1
ATOM 2240 O O . PRO A 1 282 ? -11.391 -1.371 23.524 1.00 98.19 282 PRO A O 1
ATOM 2243 N N . LEU A 1 283 ? -9.617 -0.011 23.433 1.00 98.31 283 LEU A N 1
ATOM 2244 C CA . LEU A 1 283 ? -8.665 -1.004 22.942 1.00 98.31 283 LEU A CA 1
ATOM 2245 C C . LEU A 1 283 ? -7.550 -1.199 23.974 1.00 98.31 283 LEU A C 1
ATOM 2247 O O . LEU A 1 283 ? -6.788 -0.270 24.262 1.00 98.31 283 LEU A O 1
ATOM 2251 N N . CYS A 1 284 ? -7.444 -2.412 24.528 1.00 97.50 284 CYS A N 1
ATOM 2252 C CA . CYS A 1 284 ? -6.324 -2.750 25.408 1.00 97.50 284 CYS A CA 1
ATOM 2253 C C . CYS A 1 284 ? -5.017 -2.876 24.606 1.00 97.50 284 CYS A C 1
ATOM 2255 O O . CYS A 1 284 ? -5.041 -3.326 23.457 1.00 97.50 284 CYS A O 1
ATOM 2257 N N . PRO A 1 285 ? -3.853 -2.625 25.232 1.00 97.94 285 PRO A N 1
ATOM 2258 C CA . PRO A 1 285 ? -2.552 -2.889 24.618 1.00 97.94 285 PRO A CA 1
ATOM 2259 C C . PRO A 1 285 ? -2.423 -4.317 24.066 1.00 97.94 285 PRO A C 1
ATOM 2261 O O . PRO A 1 285 ? -1.767 -4.534 23.053 1.00 97.94 285 PRO A O 1
ATOM 2264 N N . CYS A 1 286 ? -3.075 -5.279 24.728 1.00 97.38 286 CYS A N 1
ATOM 2265 C CA . CYS A 1 286 ? -3.030 -6.701 24.414 1.00 97.38 286 CYS A CA 1
ATOM 2266 C C . CYS A 1 286 ? -3.659 -7.109 23.077 1.00 97.38 286 CYS A C 1
ATOM 2268 O O . CYS A 1 286 ? -3.468 -8.242 22.642 1.00 97.38 286 CYS A O 1
ATOM 2270 N N . ILE A 1 287 ? -4.443 -6.230 22.455 1.00 97.38 287 ILE A N 1
ATOM 2271 C CA . ILE A 1 287 ? -5.211 -6.558 21.246 1.00 97.38 287 ILE A CA 1
ATOM 2272 C C . ILE A 1 287 ? -4.798 -5.720 20.046 1.00 97.38 287 ILE A C 1
ATOM 2274 O O . ILE A 1 287 ? -5.338 -5.914 18.960 1.00 97.38 287 ILE A O 1
ATOM 2278 N N . LEU A 1 288 ? -3.872 -4.786 20.259 1.00 98.06 288 LEU A N 1
ATOM 2279 C CA . LEU A 1 288 ? -3.312 -3.988 19.190 1.00 98.06 288 LEU A CA 1
ATOM 2280 C C . LEU A 1 288 ? -2.312 -4.829 18.412 1.00 98.06 288 LEU A C 1
ATOM 2282 O O . LEU A 1 288 ? -1.337 -5.344 18.960 1.00 98.06 288 LEU A O 1
ATOM 2286 N N . ASP A 1 289 ? -2.558 -4.924 17.118 1.00 98.12 289 ASP A N 1
ATOM 2287 C CA . ASP A 1 289 ? -1.614 -5.487 16.175 1.00 98.12 289 ASP A CA 1
ATOM 2288 C C . ASP A 1 289 ? -0.426 -4.513 15.989 1.00 98.12 289 ASP A C 1
ATOM 2290 O O . ASP A 1 289 ? -0.621 -3.290 15.918 1.00 98.12 289 ASP A O 1
ATOM 2294 N N . PRO A 1 290 ? 0.822 -5.013 15.928 1.00 98.12 290 PRO A N 1
ATOM 2295 C CA . PRO A 1 290 ? 2.006 -4.171 15.753 1.00 98.12 290 PRO A CA 1
ATOM 2296 C C . PRO A 1 290 ? 2.114 -3.550 14.351 1.00 98.12 290 PRO A C 1
ATOM 2298 O O . PRO A 1 290 ? 3.021 -2.744 14.120 1.00 98.12 290 PRO A O 1
ATOM 2301 N N . VAL A 1 291 ? 1.236 -3.928 13.417 1.00 98.56 291 VAL A N 1
ATOM 2302 C CA . VAL A 1 291 ? 1.157 -3.421 12.047 1.00 98.56 291 VAL A CA 1
ATOM 2303 C C . VAL A 1 291 ? -0.148 -2.657 11.825 1.00 98.56 291 VAL A C 1
ATOM 2305 O O . VAL A 1 291 ? -0.108 -1.450 11.589 1.00 98.56 291 VAL A O 1
ATOM 2308 N N . ASP A 1 292 ? -1.286 -3.350 11.890 1.00 98.62 292 ASP A N 1
ATOM 2309 C CA . ASP A 1 292 ? -2.610 -2.816 11.546 1.00 98.62 292 ASP A CA 1
ATOM 2310 C C . ASP A 1 292 ? -3.709 -3.510 12.357 1.00 98.62 292 ASP A C 1
ATOM 2312 O O . ASP A 1 292 ? -3.969 -4.711 12.206 1.00 98.62 292 ASP A O 1
ATOM 2316 N N . THR A 1 293 ? -4.344 -2.734 13.233 1.00 98.75 293 THR A N 1
ATOM 2317 C CA . THR A 1 293 ? -5.516 -3.166 13.997 1.00 98.75 293 THR A CA 1
ATOM 2318 C C . THR A 1 293 ? -6.768 -2.792 13.212 1.00 98.75 293 THR A C 1
ATOM 2320 O O . THR A 1 293 ? -7.116 -1.614 13.138 1.00 98.75 293 THR A O 1
ATOM 2323 N N . ILE A 1 294 ? -7.448 -3.790 12.644 1.00 98.75 294 ILE A N 1
ATOM 2324 C CA . ILE A 1 294 ? -8.633 -3.586 11.804 1.00 98.75 294 ILE A CA 1
ATOM 2325 C C . ILE A 1 294 ? -9.892 -3.725 12.659 1.00 98.75 294 ILE A C 1
ATOM 2327 O O . ILE A 1 294 ? -10.147 -4.778 13.246 1.00 98.75 294 ILE A O 1
ATOM 2331 N N . ILE A 1 295 ? -10.691 -2.663 12.711 1.00 98.75 295 ILE A N 1
ATOM 2332 C CA . ILE A 1 295 ? -11.978 -2.637 13.407 1.00 98.75 295 ILE A CA 1
ATOM 2333 C C . ILE A 1 295 ? -13.086 -2.583 12.363 1.00 98.75 295 ILE A C 1
ATOM 2335 O O . ILE A 1 295 ? -13.166 -1.619 11.605 1.00 98.75 295 ILE A O 1
ATOM 2339 N N . ARG A 1 296 ? -13.964 -3.586 12.345 1.00 98.38 296 ARG A N 1
ATOM 2340 C CA . ARG A 1 296 ? -15.157 -3.601 11.498 1.00 98.38 296 ARG A CA 1
ATOM 2341 C C . ARG A 1 296 ? -16.377 -3.118 12.269 1.00 98.38 296 ARG A C 1
ATOM 2343 O O . ARG A 1 296 ? -16.732 -3.697 13.291 1.00 98.38 296 ARG A O 1
ATOM 2350 N N . LEU A 1 297 ? -17.030 -2.083 11.760 1.00 97.75 297 LEU A N 1
ATOM 2351 C CA . LEU A 1 297 ? -18.288 -1.541 12.261 1.00 97.75 297 LEU A CA 1
ATOM 2352 C C . LEU A 1 297 ? -19.432 -2.041 11.384 1.00 97.75 297 LEU A C 1
ATOM 2354 O O . LEU A 1 297 ? -19.345 -1.956 10.158 1.00 97.75 297 LEU A O 1
ATOM 2358 N N . THR A 1 298 ? -20.504 -2.530 12.007 1.00 96.38 298 THR A N 1
ATOM 2359 C CA . THR A 1 298 ? -21.682 -3.031 11.288 1.00 96.38 298 THR A CA 1
ATOM 2360 C C . THR A 1 298 ? -22.991 -2.452 11.828 1.00 96.38 298 THR A C 1
ATOM 2362 O O . THR A 1 298 ? -23.142 -2.201 13.031 1.00 96.38 298 THR A O 1
ATOM 2365 N N . ILE A 1 299 ? -23.929 -2.210 10.910 1.00 90.50 299 ILE A N 1
ATOM 2366 C CA . ILE A 1 299 ? -25.311 -1.801 11.202 1.00 90.50 299 ILE A CA 1
ATOM 2367 C C . ILE A 1 299 ? -26.235 -3.004 11.421 1.00 90.50 299 ILE A C 1
ATOM 2369 O O . ILE A 1 299 ? -27.278 -2.876 12.055 1.00 90.50 299 ILE A O 1
ATOM 2373 N N . ASN A 1 300 ? -25.863 -4.180 10.907 1.00 77.75 300 ASN A N 1
ATOM 2374 C CA . ASN A 1 300 ? -26.736 -5.344 10.895 1.00 77.75 300 ASN A CA 1
ATOM 2375 C C . ASN A 1 300 ? -26.520 -6.180 12.152 1.00 77.75 300 ASN A C 1
ATOM 2377 O O . ASN A 1 300 ? -25.527 -6.897 12.288 1.00 77.75 300 ASN A O 1
ATOM 2381 N N . VAL A 1 301 ? -27.508 -6.163 13.042 1.00 67.00 301 VAL A N 1
ATOM 2382 C CA . VAL A 1 301 ? -27.699 -7.259 13.989 1.00 67.00 301 VAL A CA 1
ATOM 2383 C C . VAL A 1 301 ? -28.323 -8.394 13.179 1.00 67.00 301 VAL A C 1
ATOM 2385 O O . VAL A 1 301 ? -29.539 -8.475 13.061 1.00 67.00 301 VAL A O 1
ATOM 2388 N N . LYS A 1 302 ? -27.506 -9.228 12.523 1.00 58.78 302 LYS A N 1
ATOM 2389 C CA . LYS A 1 302 ? -28.008 -10.555 12.147 1.00 58.78 302 LYS A CA 1
ATOM 2390 C C . LYS A 1 302 ? -28.292 -11.272 13.467 1.00 58.78 302 LYS A C 1
ATOM 2392 O O . LYS A 1 302 ? -27.344 -11.594 14.183 1.00 58.78 302 LYS A O 1
ATOM 2397 N N . GLU A 1 303 ? -29.574 -11.350 13.817 1.00 51.09 303 GLU A N 1
ATOM 2398 C CA . GLU A 1 303 ? -30.089 -12.209 14.890 1.00 51.09 303 GLU A CA 1
ATOM 2399 C C . GLU A 1 303 ? -29.802 -13.684 14.590 1.00 51.09 303 GLU A C 1
ATOM 2401 O O . GLU A 1 303 ? -29.832 -14.069 13.394 1.00 51.09 303 GLU A O 1
#

Secondary structure (DSSP, 8-state):
--------GGGSSSSHHHHHHHHHHHHHHHHH--SEEEES---SS--HHHHHHHHHHHHH-TTSEEEETTGGG-GGGTTTSSSEEEE--BSS--S---TT--HHHHHTS-BHHHHHHHHHHH--S-EEEEEESSSBTTB-SPPSSTTHHHHHHHHHHHTT-EEEEE--B-TTSPBPHHHHHHHHHHHHHHGGGHHHHHS-EEPP-SSSS-TTEESS-TTTEEEEEEEETTEEEEEEEETT-----EEEEEESGGGTT--EEEEETTTEEE--EEETTEEEEEE-GGG--SSEEEEEEES----

pLDDT: mean 90.45, std 14.67, range [30.09, 98.75]

Solvent-accessible surface area (backbone atoms only — not comparable to full-atom values): 17097 Å² total; per-residue (Å²): 133,90,85,78,85,78,83,64,72,89,70,58,87,80,57,66,65,53,55,50,50,51,49,51,50,49,51,52,44,74,74,66,63,54,71,55,50,83,39,82,67,52,68,91,60,94,51,61,57,66,53,49,49,50,52,50,41,55,71,78,42,68,82,46,38,39,35,30,32,48,30,68,81,38,80,85,40,65,87,74,35,74,36,31,21,26,65,27,70,35,46,79,54,77,90,84,63,78,90,81,70,59,76,71,59,54,66,78,58,35,24,29,50,61,52,26,34,51,39,33,47,72,51,91,60,57,40,35,39,33,28,44,57,23,44,37,89,90,39,74,55,66,47,94,54,80,53,48,64,49,32,33,42,50,41,22,29,46,31,58,31,43,67,46,72,50,70,64,56,48,97,86,66,47,67,37,68,70,45,53,52,55,51,49,54,42,49,65,64,40,63,72,42,45,65,74,41,72,64,28,45,46,58,70,49,76,67,71,45,51,86,46,61,45,54,68,56,76,83,41,36,46,44,40,41,26,32,47,84,91,30,38,36,39,37,38,33,26,74,64,51,70,66,54,80,34,47,39,31,34,41,46,79,95,50,62,71,56,75,49,36,24,39,51,73,76,68,40,77,46,68,74,43,78,57,88,72,27,40,36,36,73,40,55,36,91,73,55,41,54,31,56,34,34,37,40,35,31,67,74,80,80,127

Mean predicted aligned error: 5.4 Å

Radius of gyration: 21.93 Å; Cα contacts (8 Å, |Δi|>4): 523; chains: 1; bounding box: 62×40×60 Å

Foldseek 3Di:
DDDDDDDPVLVDPDCVVLVVLLVVVCCCCVVPVDLEDEAEDDDPPPRVNVVSVLVSCCVPPVRHFYEYELCLVPPVCLVRGQAYEYEELFQADDPDDDPDDDPVVVSNHDHLLVSLLVCLADPPGAYEYEYELDNHPVGQHHDPDLLGVLLSCLSNLLSVHHYHYDFDDDPVRHTDPVSVVSVVVSCVVCVLVVCVRPQKAWDHDPDFAPPQKDFDDPVQWTWTWIDRPQKIKIKTFGNNLFQDWTWIKGADDVPQQFDWKAWPPVRHTFDWDDDPRMIITIDGSVQDDSGITMMMTDNDPPD

Sequence (303 aa):
LKHHTFSMLGLVPGRTYEDYLCGQFKELVEQYAPDGLWLDWYSPWPDRSSSESLKFLRRNYPKVVVTFNNSNTFPQTYSKLNYTSSEAHDLRGSKDRSPGLPGLVTAMNSYCWRDANRFRAGFSHPWELISPCGKDWQVVSLREDTNELLRMTASTLACGGKHLIGAATGLDGAVLPEHVRQLLLLGQWYRPRHEFFVNAEPIAYAGDCPPGVSGFSKKDFGVVASRLGEDRLLHLINFSGKSAQIQLRLDGGEWGGWHKAYLEPGHRELALEKSGDSLLIPLCPCILDPVDTIIRLTINVKE

Nearest PDB structures (foldseek):
  8ozu-assembly2_G  TM=7.010E-01  e=1.418E-12  Lacticaseibacillus casei
  8ozu-assembly1_D  TM=7.013E-01  e=3.932E-12  Lacticaseibacillus casei
  8ozu-assembly2_H  TM=6.977E-01  e=5.307E-12  Lacticaseibacillus casei
  8ozt-assembly2_E-2  TM=6.656E-01  e=6.747E-12  Lactobacillus
  4gkl-assembly2_B  TM=6.244E-01  e=7.104E-09  Thermotoga neapolitana